Protein AF-A0A9D5C364-F1 (afdb_monomer_lite)

Sequence (205 aa):
MITGSGRWIPPSLPTARSPDVEKESATTYAAGRSRRVDMERTLTDPQRDEFEDMLRALTLERSLIKEAMGFALDNADAAGEVVDVLTESLTLKETPIPTKVARLMLVSDILHNSSAPVKNASAYRTKFEATIPDIMESFNDLYRSITGRITAEALKERVLKVLQVWADWFLFSDAYVSGLRATFLRSGNSGVIPFHSICGDATGN

Foldseek 3Di:
DDDDPPDDDDDDDDDDDDDDDDDDPPPPVPPPPPPPVVVQDADDPVLLVVLLVLLVPFFLDPVSLVVSLVSCLVRLSNLQNSLVSLLVSLLDLPDDLRSNLRSLVSLLSLLVCLPPPGPNSVVSLVNCLVRLLSSLLSLLVVLVPDPDPVSSVVSLVSVVVSLVVCVVVPSDDPVSSVVSNCSNPPDPDPPPDPPVVVPPDDDDD

Structure (mmCIF, N/CA/C/O backbone):
data_AF-A0A9D5C364-F1
#
_entry.id   AF-A0A9D5C364-F1
#
loop_
_atom_site.group_PDB
_atom_site.id
_atom_site.type_symbol
_atom_site.label_atom_id
_atom_site.label_alt_id
_atom_site.label_comp_id
_atom_site.label_asym_id
_atom_site.label_entity_id
_atom_site.label_seq_id
_atom_site.pdbx_PDB_ins_code
_atom_site.Cartn_x
_atom_site.Cartn_y
_atom_site.Cartn_z
_atom_site.occupancy
_atom_site.B_iso_or_equiv
_atom_site.auth_seq_id
_atom_site.auth_comp_id
_atom_site.auth_asym_id
_atom_site.auth_atom_id
_atom_site.pdbx_PDB_model_num
ATOM 1 N N . MET A 1 1 ? 53.681 -14.698 10.909 1.00 38.75 1 MET A N 1
ATOM 2 C CA . MET A 1 1 ? 53.519 -13.349 10.325 1.00 38.75 1 MET A CA 1
ATOM 3 C C . MET A 1 1 ? 53.148 -13.529 8.867 1.00 38.75 1 MET A C 1
ATOM 5 O O . MET A 1 1 ? 53.941 -14.112 8.143 1.00 38.75 1 MET A O 1
ATOM 9 N N . ILE A 1 2 ? 51.946 -13.128 8.456 1.00 43.59 2 ILE A N 1
ATOM 10 C CA . ILE A 1 2 ? 51.517 -13.179 7.052 1.00 43.59 2 ILE A CA 1
ATOM 11 C C . ILE A 1 2 ? 51.331 -11.728 6.618 1.00 43.59 2 ILE A C 1
ATOM 13 O O . ILE A 1 2 ? 50.380 -11.069 7.027 1.00 43.59 2 ILE A O 1
ATOM 17 N N . THR A 1 3 ? 52.290 -11.209 5.859 1.00 47.59 3 THR A N 1
ATOM 18 C CA . THR A 1 3 ? 52.229 -9.891 5.223 1.00 47.59 3 THR A CA 1
ATOM 19 C C . THR A 1 3 ? 52.003 -10.102 3.735 1.00 47.59 3 THR A C 1
ATOM 21 O O . THR A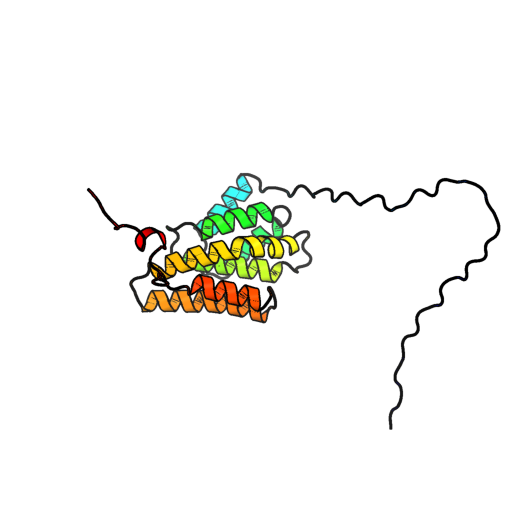 1 3 ? 52.832 -10.716 3.070 1.00 47.59 3 THR A O 1
ATOM 24 N N . GLY A 1 4 ? 50.892 -9.595 3.212 1.00 47.50 4 GLY A N 1
ATOM 25 C CA . GLY A 1 4 ? 50.580 -9.687 1.789 1.00 47.50 4 GLY A CA 1
ATOM 26 C C . GLY A 1 4 ? 49.332 -8.891 1.444 1.00 47.50 4 GLY A C 1
ATOM 27 O O . GLY A 1 4 ? 48.330 -9.456 1.025 1.00 47.50 4 GLY A O 1
ATOM 28 N N . SER A 1 5 ? 49.362 -7.578 1.671 1.00 55.28 5 SER A N 1
ATOM 29 C CA . SER A 1 5 ? 48.335 -6.669 1.168 1.00 55.28 5 SER A CA 1
ATOM 30 C C . SER A 1 5 ? 48.512 -6.499 -0.343 1.00 55.28 5 SER A C 1
ATOM 32 O O . SER A 1 5 ? 49.387 -5.771 -0.808 1.00 55.28 5 SER A O 1
ATOM 34 N N . GLY A 1 6 ? 47.676 -7.187 -1.121 1.00 59.22 6 GLY A N 1
ATOM 35 C CA . GLY A 1 6 ? 47.555 -6.972 -2.561 1.00 59.22 6 GLY A CA 1
ATOM 36 C C . GLY A 1 6 ? 46.968 -5.591 -2.837 1.00 59.22 6 GLY A C 1
ATOM 37 O O . GLY A 1 6 ? 45.752 -5.418 -2.846 1.00 59.22 6 GLY A O 1
ATOM 38 N N . ARG A 1 7 ? 47.828 -4.586 -3.025 1.00 66.25 7 ARG A N 1
ATOM 39 C CA . ARG A 1 7 ? 47.410 -3.266 -3.505 1.00 66.25 7 ARG A CA 1
ATOM 40 C C . ARG A 1 7 ? 47.093 -3.368 -4.993 1.00 66.25 7 ARG A C 1
ATOM 42 O O . ARG A 1 7 ? 47.957 -3.720 -5.789 1.00 66.25 7 ARG A O 1
ATOM 49 N N . TRP A 1 8 ? 45.856 -3.049 -5.350 1.00 69.12 8 TRP A N 1
ATOM 50 C CA . TRP A 1 8 ? 45.447 -2.885 -6.739 1.00 69.12 8 TRP A CA 1
ATOM 51 C C . TRP A 1 8 ? 46.138 -1.660 -7.357 1.00 69.12 8 TRP A C 1
ATOM 53 O O . TRP A 1 8 ? 46.256 -0.623 -6.699 1.00 69.12 8 TRP A O 1
ATOM 63 N N . ILE A 1 9 ? 46.594 -1.784 -8.607 1.00 72.25 9 ILE A N 1
ATOM 64 C CA . ILE A 1 9 ? 47.281 -0.722 -9.352 1.00 72.25 9 ILE A CA 1
ATOM 65 C C . ILE A 1 9 ? 46.508 -0.473 -10.656 1.00 72.25 9 ILE A C 1
ATOM 67 O O . ILE A 1 9 ? 46.350 -1.412 -11.440 1.00 72.25 9 ILE A O 1
ATOM 71 N N . PRO A 1 10 ? 46.029 0.757 -10.911 1.00 58.31 10 PRO A N 1
ATOM 72 C CA . PRO A 1 10 ? 45.369 1.088 -12.167 1.00 58.31 10 PRO A CA 1
ATOM 73 C C . PRO A 1 10 ? 46.362 1.103 -13.344 1.00 58.31 10 PRO A C 1
ATOM 75 O O . PRO A 1 10 ? 47.518 1.496 -13.167 1.00 58.31 10 PRO A O 1
ATOM 78 N N . PRO A 1 11 ? 45.924 0.723 -14.558 1.00 67.81 11 PRO A N 1
ATOM 79 C CA . PRO A 1 11 ? 46.752 0.797 -15.758 1.00 67.81 11 PRO A CA 1
ATOM 80 C C . PRO A 1 11 ? 47.059 2.254 -16.140 1.00 67.81 11 PRO A C 1
ATOM 82 O O . PRO A 1 11 ? 46.233 3.149 -15.954 1.00 67.81 11 PRO A O 1
ATOM 85 N N . SER A 1 12 ? 48.253 2.499 -16.684 1.00 63.19 12 SER A N 1
ATOM 86 C CA . SER A 1 12 ? 48.702 3.842 -17.066 1.00 63.19 12 SER A CA 1
ATOM 87 C C . SER A 1 12 ? 47.949 4.380 -18.282 1.00 63.19 12 SER A C 1
ATOM 89 O O . SER A 1 12 ? 47.818 3.695 -19.298 1.00 63.19 12 SER A O 1
ATOM 91 N N . LEU A 1 13 ? 47.499 5.632 -18.181 1.00 59.03 13 LEU A N 1
ATOM 92 C CA . LEU A 1 13 ? 46.855 6.354 -19.276 1.00 59.03 13 LEU A CA 1
ATOM 93 C C . LEU A 1 13 ? 47.871 6.685 -20.389 1.00 59.03 13 LEU A C 1
ATOM 95 O O . LEU A 1 13 ? 49.029 6.978 -20.077 1.00 59.03 13 LEU A O 1
ATOM 99 N N . PRO A 1 14 ? 47.461 6.679 -21.673 1.00 58.69 14 PRO A N 1
ATOM 100 C CA . PRO A 1 14 ? 48.342 7.027 -22.783 1.00 58.69 14 PRO A CA 1
ATOM 101 C C . PRO A 1 14 ? 48.835 8.476 -22.691 1.00 58.69 14 PRO A C 1
ATOM 103 O O . PRO A 1 14 ? 48.048 9.409 -22.527 1.00 58.69 14 PRO A O 1
ATOM 106 N N . THR A 1 15 ? 50.144 8.668 -22.835 1.00 48.53 15 THR A N 1
ATOM 107 C CA . THR A 1 15 ? 50.794 9.981 -22.831 1.00 48.53 15 THR A CA 1
ATOM 108 C C . THR A 1 15 ? 50.498 10.721 -24.137 1.00 48.53 15 THR A C 1
ATOM 110 O O . THR A 1 15 ? 50.877 10.261 -25.214 1.00 48.53 15 THR A O 1
ATOM 113 N N . ALA A 1 16 ? 49.838 11.877 -24.047 1.00 46.53 16 ALA A N 1
ATOM 114 C CA . ALA A 1 16 ? 49.594 12.754 -25.185 1.00 46.53 16 ALA A CA 1
ATOM 115 C C . ALA A 1 16 ? 50.924 13.234 -25.799 1.00 46.53 16 ALA A C 1
ATOM 117 O O . ALA A 1 16 ? 51.748 13.846 -25.120 1.00 46.53 16 ALA A O 1
ATOM 118 N N . ARG A 1 17 ? 51.121 12.975 -27.095 1.00 39.66 17 ARG A N 1
ATOM 119 C CA . ARG A 1 17 ? 52.073 13.704 -27.941 1.00 39.66 17 ARG A CA 1
ATOM 120 C C . ARG A 1 17 ? 51.261 14.522 -28.942 1.00 39.66 17 ARG A C 1
ATOM 122 O O . ARG A 1 17 ? 50.578 13.934 -29.773 1.00 39.66 17 ARG A O 1
ATOM 129 N N . SER A 1 18 ? 51.343 15.846 -28.858 1.00 42.47 18 SER A N 1
ATOM 130 C CA . SER A 1 18 ? 50.931 16.744 -29.948 1.00 42.47 18 SER A CA 1
ATOM 131 C C . SER A 1 18 ? 52.041 16.806 -31.003 1.00 42.47 18 SER A C 1
ATOM 133 O O . SER A 1 18 ? 53.219 16.702 -30.641 1.00 42.47 18 SER A O 1
ATOM 135 N N . PRO A 1 19 ? 51.686 16.955 -32.291 1.00 41.62 19 PRO A N 1
ATOM 136 C CA . PRO A 1 19 ? 51.831 18.283 -32.896 1.00 41.62 19 PRO A CA 1
ATOM 137 C C . PRO A 1 19 ? 50.694 18.708 -33.859 1.00 41.62 19 PRO A C 1
ATOM 139 O O . PRO A 1 19 ? 50.055 17.885 -34.502 1.00 41.62 19 PRO A O 1
ATOM 142 N N . ASP A 1 20 ? 50.488 20.029 -33.872 1.00 36.53 20 ASP A N 1
ATOM 143 C CA . ASP A 1 20 ? 49.878 20.986 -34.817 1.00 36.53 20 ASP A CA 1
ATOM 144 C C . ASP A 1 20 ? 48.721 20.639 -35.789 1.00 36.53 20 ASP A C 1
ATOM 146 O O . ASP A 1 20 ? 48.877 19.963 -36.797 1.00 36.53 20 ASP A O 1
ATOM 150 N N . VAL A 1 21 ? 47.584 21.290 -35.484 1.00 46.72 21 VAL A N 1
ATOM 151 C CA . VAL A 1 21 ? 46.595 21.991 -36.336 1.00 46.72 21 VAL A CA 1
ATOM 152 C C . VAL A 1 21 ? 46.234 21.390 -37.701 1.00 46.72 21 VAL A C 1
ATOM 154 O O . VAL A 1 21 ? 46.866 21.697 -38.702 1.00 46.72 21 VAL A O 1
ATOM 157 N N . GLU A 1 22 ? 45.051 20.768 -37.768 1.00 34.56 22 GLU A N 1
ATOM 158 C CA . GLU A 1 22 ? 44.072 21.052 -38.824 1.00 34.56 22 GLU A CA 1
ATOM 159 C C . GLU A 1 22 ? 42.638 20.779 -38.340 1.00 34.56 22 GLU A C 1
ATOM 161 O O . GLU A 1 22 ? 42.365 19.971 -37.455 1.00 34.56 22 GLU A O 1
ATOM 166 N N . LYS A 1 23 ? 41.730 21.601 -38.852 1.00 49.44 23 LYS A N 1
ATOM 167 C CA . LYS A 1 23 ? 40.386 21.883 -38.358 1.00 49.44 23 LYS A CA 1
ATOM 168 C C . LYS A 1 23 ? 39.400 20.826 -38.855 1.00 49.44 23 LYS A C 1
ATOM 170 O O . LYS A 1 23 ? 38.886 20.961 -39.957 1.00 49.44 23 LYS A O 1
ATOM 175 N N . GLU A 1 24 ? 39.050 19.859 -38.015 1.00 35.06 24 GLU A N 1
ATOM 176 C CA . GLU A 1 24 ? 37.831 19.066 -38.190 1.00 35.06 24 GLU A CA 1
ATOM 177 C C . GLU A 1 24 ? 36.995 19.093 -36.915 1.00 35.06 24 GLU A C 1
ATOM 179 O O . GLU A 1 24 ? 37.458 18.809 -35.810 1.00 35.06 24 GLU A O 1
ATOM 184 N N . SER A 1 25 ? 35.748 19.517 -37.095 1.00 43.75 25 SER A N 1
ATOM 185 C CA . SER A 1 25 ? 34.699 19.620 -36.094 1.00 43.75 25 SER A CA 1
ATOM 186 C C . SER A 1 25 ? 34.487 18.282 -35.388 1.00 43.75 25 SER A C 1
ATOM 188 O O . SER A 1 25 ? 33.653 17.475 -35.799 1.00 43.75 25 SER A O 1
ATOM 190 N N . ALA A 1 26 ? 35.223 18.060 -34.300 1.00 37.69 26 ALA A N 1
ATOM 191 C CA . ALA A 1 26 ? 34.942 16.999 -33.353 1.00 37.69 26 ALA A CA 1
ATOM 192 C C . ALA A 1 26 ? 33.543 17.250 -32.790 1.00 37.69 26 ALA A C 1
ATOM 194 O O . ALA A 1 26 ? 33.306 18.161 -31.996 1.00 37.69 26 ALA A O 1
ATOM 195 N N . THR A 1 27 ? 32.588 16.468 -33.278 1.00 39.03 27 THR A N 1
ATOM 196 C CA . THR A 1 27 ? 31.223 16.441 -32.785 1.00 39.03 27 THR A CA 1
ATOM 197 C C . THR A 1 27 ? 31.303 15.984 -31.337 1.00 39.03 27 THR A C 1
ATOM 199 O O . THR A 1 27 ? 31.529 14.813 -31.042 1.00 39.03 27 THR A O 1
ATOM 202 N N . THR A 1 28 ? 31.185 16.941 -30.422 1.00 41.97 28 THR A N 1
ATOM 203 C CA . THR A 1 28 ? 31.020 16.712 -28.994 1.00 41.97 28 THR A CA 1
ATOM 204 C C . THR A 1 28 ? 29.913 15.676 -28.793 1.00 41.97 28 THR A C 1
ATOM 206 O O . THR A 1 28 ? 28.734 15.982 -28.943 1.00 41.97 28 THR A O 1
ATOM 209 N N . TYR A 1 29 ? 30.266 14.449 -28.413 1.00 48.91 29 TYR A N 1
ATOM 210 C CA . TYR A 1 29 ? 29.316 13.390 -28.040 1.00 48.91 29 TYR A CA 1
ATOM 211 C C . TYR A 1 29 ? 28.666 13.631 -26.664 1.00 48.91 29 TYR A C 1
ATOM 213 O O . TYR A 1 29 ? 28.108 12.721 -26.060 1.00 48.91 29 TYR A O 1
ATOM 221 N N . ALA A 1 30 ? 28.622 14.887 -26.208 1.00 45.38 30 ALA A N 1
ATOM 222 C CA . ALA A 1 30 ? 27.605 15.360 -25.274 1.00 45.38 30 ALA A CA 1
ATOM 223 C C . ALA A 1 30 ? 26.290 15.655 -26.020 1.00 45.38 30 ALA A C 1
ATOM 225 O O . ALA A 1 30 ? 25.608 16.643 -25.747 1.00 45.38 30 ALA A O 1
ATOM 226 N N . ALA A 1 31 ? 25.910 14.787 -26.964 1.00 44.59 31 ALA A N 1
ATOM 227 C CA . ALA A 1 31 ? 24.518 14.674 -27.341 1.00 44.59 31 ALA A CA 1
ATOM 228 C C . ALA A 1 31 ? 23.835 14.079 -26.116 1.00 44.59 31 ALA A C 1
ATOM 230 O O . ALA A 1 31 ? 23.901 12.872 -25.873 1.00 44.59 31 ALA A O 1
ATOM 231 N N . GLY A 1 32 ? 23.270 14.970 -25.297 1.00 44.88 32 GLY A N 1
ATOM 232 C CA . GLY A 1 32 ? 22.371 14.611 -24.225 1.00 44.88 32 GLY A CA 1
ATOM 233 C C . GLY A 1 32 ? 21.492 13.494 -24.745 1.00 44.88 32 GLY A C 1
ATOM 234 O O . GLY A 1 32 ? 20.759 13.670 -25.722 1.00 44.88 32 GLY A O 1
ATOM 235 N N . ARG A 1 33 ? 21.625 12.320 -24.121 1.00 42.16 33 ARG A N 1
ATOM 236 C CA . ARG A 1 33 ? 20.605 11.294 -24.195 1.00 42.16 33 ARG A CA 1
ATOM 237 C C . ARG A 1 33 ? 19.385 12.021 -23.670 1.00 42.16 33 ARG A C 1
ATOM 239 O O . ARG A 1 33 ? 19.214 12.128 -22.458 1.00 42.16 33 ARG A O 1
ATOM 246 N N . SER A 1 34 ? 18.605 12.615 -24.578 1.00 46.03 34 SER A N 1
ATOM 247 C CA . SER A 1 34 ? 17.217 12.925 -24.319 1.00 46.03 34 SER A CA 1
ATOM 248 C C . SER A 1 34 ? 16.749 11.655 -23.654 1.00 46.03 34 SER A C 1
ATOM 250 O O . SER A 1 34 ? 16.764 10.591 -24.284 1.00 46.03 34 SER A O 1
ATOM 252 N N . ARG A 1 35 ? 16.468 11.734 -22.348 1.00 48.44 35 ARG A N 1
ATOM 253 C CA . ARG A 1 35 ? 15.522 10.815 -21.758 1.00 48.44 35 ARG A CA 1
ATOM 254 C C . ARG A 1 35 ? 14.338 10.996 -22.687 1.00 48.44 35 ARG A C 1
ATOM 256 O O . ARG A 1 35 ? 13.612 11.976 -22.575 1.00 48.44 35 ARG A O 1
ATOM 263 N N . ARG A 1 36 ? 14.212 10.104 -23.676 1.00 47.03 36 ARG A N 1
ATOM 264 C CA . ARG A 1 36 ? 12.902 9.638 -24.067 1.00 47.03 36 ARG A CA 1
ATOM 265 C C . ARG A 1 36 ? 12.325 9.319 -22.708 1.00 47.03 36 ARG A C 1
ATOM 267 O O . ARG A 1 36 ? 12.849 8.453 -22.010 1.00 47.03 36 ARG A O 1
ATOM 274 N N . VAL A 1 37 ? 11.471 10.216 -22.233 1.00 53.25 37 VAL A N 1
ATOM 275 C CA . VAL A 1 37 ? 10.550 9.888 -21.169 1.00 53.25 37 VAL A CA 1
ATOM 276 C C . VAL A 1 37 ? 9.893 8.667 -21.778 1.00 53.25 37 VAL A C 1
ATOM 278 O O . VAL A 1 37 ? 9.188 8.816 -22.775 1.00 53.25 37 VAL A O 1
ATOM 281 N N . ASP A 1 38 ? 10.363 7.477 -21.389 1.00 56.28 38 ASP A N 1
ATOM 282 C CA . ASP A 1 38 ? 9.757 6.229 -21.818 1.00 56.28 38 ASP A CA 1
ATOM 283 C C . ASP A 1 38 ? 8.319 6.432 -21.389 1.00 56.28 38 ASP A C 1
ATOM 285 O O . ASP A 1 38 ? 8.041 6.556 -20.195 1.00 56.28 38 ASP A O 1
ATOM 289 N N . MET A 1 39 ? 7.471 6.711 -22.378 1.00 63.09 39 MET A N 1
ATOM 290 C CA . MET A 1 39 ? 6.083 7.033 -22.145 1.00 63.09 39 MET A CA 1
ATOM 291 C C . MET A 1 39 ? 5.539 5.740 -21.581 1.00 63.09 39 MET A C 1
ATOM 293 O O . MET A 1 39 ? 5.488 4.728 -22.283 1.00 63.09 39 MET A O 1
ATOM 297 N N . GLU A 1 40 ? 5.348 5.744 -20.270 1.00 73.88 40 GLU A N 1
ATOM 298 C CA . GLU A 1 40 ? 5.001 4.546 -19.546 1.00 73.88 40 GLU A CA 1
ATOM 299 C C . GLU A 1 40 ? 3.699 4.014 -20.121 1.00 73.88 40 GLU A C 1
ATOM 301 O O . GLU A 1 40 ? 2.792 4.785 -20.453 1.00 73.88 40 GLU A O 1
ATOM 306 N N . ARG A 1 41 ? 3.647 2.699 -20.320 1.00 91.31 41 ARG A N 1
ATOM 307 C CA . ARG A 1 41 ? 2.440 2.068 -20.821 1.00 91.31 41 ARG A CA 1
ATOM 308 C C . ARG A 1 41 ? 1.343 2.244 -19.763 1.00 91.31 41 ARG A C 1
ATOM 310 O O . ARG A 1 41 ? 1.614 2.300 -18.571 1.00 91.31 41 ARG A O 1
ATOM 317 N N . THR A 1 42 ? 0.100 2.288 -20.210 1.00 95.19 42 THR A N 1
ATOM 318 C CA . THR A 1 42 ? -1.080 2.132 -19.358 1.00 95.19 42 THR A CA 1
ATOM 319 C C . THR A 1 42 ? -1.617 0.703 -19.489 1.00 95.19 42 THR A C 1
ATOM 321 O O . THR A 1 42 ? -1.455 0.049 -20.529 1.00 95.19 42 THR A O 1
ATOM 324 N N . LEU A 1 43 ? -2.237 0.186 -18.434 1.00 96.75 43 LEU A N 1
ATOM 325 C CA . LEU A 1 43 ? -3.087 -0.992 -18.513 1.00 96.75 43 LEU A CA 1
ATOM 326 C C . LEU A 1 43 ? -4.146 -0.774 -19.602 1.00 96.75 43 LEU A C 1
ATOM 328 O O . LEU A 1 43 ? -4.575 0.341 -19.899 1.00 96.75 43 LEU A O 1
ATOM 332 N N . THR A 1 44 ? -4.541 -1.863 -20.247 1.00 97.50 44 THR A N 1
ATOM 333 C CA . THR A 1 44 ? -5.743 -1.849 -21.091 1.00 97.50 44 THR A CA 1
ATOM 334 C C . THR A 1 44 ? -6.985 -1.925 -20.207 1.00 97.50 44 THR A C 1
ATOM 336 O O . THR A 1 44 ? -6.898 -2.475 -19.110 1.00 97.50 44 THR A O 1
ATOM 339 N N . ASP A 1 45 ? -8.140 -1.456 -20.686 1.00 97.81 45 ASP A N 1
ATOM 340 C CA . ASP A 1 45 ? -9.391 -1.503 -19.908 1.00 97.81 45 ASP A CA 1
ATOM 341 C C . ASP A 1 45 ? -9.675 -2.899 -19.307 1.00 97.81 45 ASP A C 1
ATOM 343 O O . ASP A 1 45 ? -9.903 -2.974 -18.103 1.00 97.81 45 ASP A O 1
ATOM 347 N N . PRO A 1 46 ? -9.532 -4.026 -20.046 1.00 98.25 46 PRO A N 1
ATOM 348 C CA . PRO A 1 46 ? -9.747 -5.354 -19.465 1.00 98.25 46 PRO A CA 1
ATOM 349 C C . PRO A 1 46 ? -8.747 -5.716 -18.362 1.00 98.25 46 PRO A C 1
ATOM 351 O O . PRO A 1 46 ? -9.116 -6.375 -17.399 1.00 98.25 46 PRO A O 1
ATOM 354 N N . GLN A 1 47 ? -7.484 -5.293 -18.490 1.00 98.38 47 GLN A N 1
ATOM 355 C CA . GLN A 1 47 ? -6.462 -5.528 -17.463 1.00 98.38 47 GLN A CA 1
ATOM 356 C C . GLN A 1 47 ? -6.736 -4.690 -16.214 1.00 98.38 47 GLN A C 1
ATOM 358 O O . GLN A 1 47 ? -6.526 -5.151 -15.095 1.00 98.38 47 GLN A O 1
ATOM 363 N N . ARG A 1 48 ? -7.199 -3.450 -16.401 1.00 98.50 48 ARG A N 1
ATOM 364 C CA . ARG A 1 48 ? -7.598 -2.570 -15.307 1.00 98.50 48 ARG A CA 1
ATOM 365 C C . ARG A 1 48 ? -8.793 -3.161 -14.557 1.00 98.50 48 ARG A C 1
ATOM 367 O O . ARG A 1 48 ? -8.730 -3.265 -13.335 1.00 98.50 48 ARG A O 1
ATOM 374 N N . ASP A 1 49 ? -9.820 -3.604 -15.279 1.00 98.56 49 ASP A N 1
ATOM 375 C CA . ASP A 1 49 ? -11.003 -4.260 -14.708 1.00 98.56 49 ASP A CA 1
ATOM 376 C C . ASP A 1 49 ? -10.624 -5.542 -13.949 1.00 98.56 49 ASP A C 1
ATOM 378 O O . ASP A 1 49 ? -11.025 -5.724 -12.799 1.00 98.56 49 ASP A O 1
ATOM 382 N N . GLU A 1 50 ? -9.781 -6.389 -14.551 1.00 98.69 50 GLU A N 1
ATOM 383 C CA . GLU A 1 50 ? -9.260 -7.607 -13.925 1.00 98.69 50 GLU A CA 1
ATOM 384 C C . GLU A 1 50 ? -8.528 -7.291 -12.613 1.00 98.69 50 GLU A C 1
ATOM 386 O O . GLU A 1 50 ? -8.796 -7.912 -11.582 1.00 98.69 50 GLU A O 1
ATOM 391 N N . PHE A 1 51 ? -7.639 -6.294 -12.619 1.00 98.75 51 PHE A N 1
ATOM 392 C CA . PHE A 1 51 ? -6.897 -5.914 -11.423 1.00 98.75 51 PHE A CA 1
ATOM 393 C C . PHE A 1 51 ? -7.819 -5.369 -10.333 1.00 98.75 51 PHE A C 1
ATOM 395 O O . PHE A 1 51 ? -7.698 -5.755 -9.170 1.00 98.75 51 PHE A O 1
ATOM 402 N N . GLU A 1 52 ? -8.777 -4.511 -10.683 1.00 98.62 52 GLU A N 1
ATOM 403 C CA . GLU A 1 52 ? -9.758 -4.015 -9.721 1.00 98.62 52 GLU A CA 1
ATOM 404 C C . GLU A 1 52 ? -10.591 -5.148 -9.104 1.00 98.62 52 GLU A C 1
ATOM 406 O O . GLU A 1 52 ? -10.837 -5.133 -7.894 1.00 98.62 52 GLU A O 1
ATOM 411 N N . ASP A 1 53 ? -10.982 -6.152 -9.889 1.00 98.69 53 ASP A N 1
ATOM 412 C CA . ASP A 1 53 ? -11.709 -7.323 -9.397 1.00 98.69 53 ASP A CA 1
ATOM 413 C C . ASP A 1 53 ? -10.854 -8.181 -8.458 1.00 98.69 53 ASP A C 1
ATOM 415 O O . ASP A 1 53 ? -11.322 -8.546 -7.371 1.00 98.69 53 ASP A O 1
ATOM 419 N N . MET A 1 54 ? -9.575 -8.405 -8.789 1.00 98.75 54 MET A N 1
ATOM 420 C CA . MET A 1 54 ? -8.621 -9.030 -7.864 1.00 98.75 54 MET A CA 1
ATOM 421 C C . MET A 1 54 ? -8.540 -8.246 -6.545 1.00 98.75 54 MET A C 1
ATOM 423 O O . MET A 1 54 ? -8.611 -8.833 -5.463 1.00 98.75 54 MET A O 1
ATOM 427 N N . LEU A 1 55 ? -8.451 -6.911 -6.602 1.00 98.62 55 LEU A N 1
ATOM 428 C CA . LEU A 1 55 ? -8.373 -6.053 -5.415 1.00 98.62 55 LEU A CA 1
ATOM 429 C C . LEU A 1 55 ? -9.666 -6.038 -4.594 1.00 98.62 55 LEU A C 1
ATOM 431 O O . LEU A 1 55 ? -9.599 -5.867 -3.370 1.00 98.62 55 LEU A O 1
ATOM 435 N N . ARG A 1 56 ? -10.841 -6.174 -5.221 1.00 97.9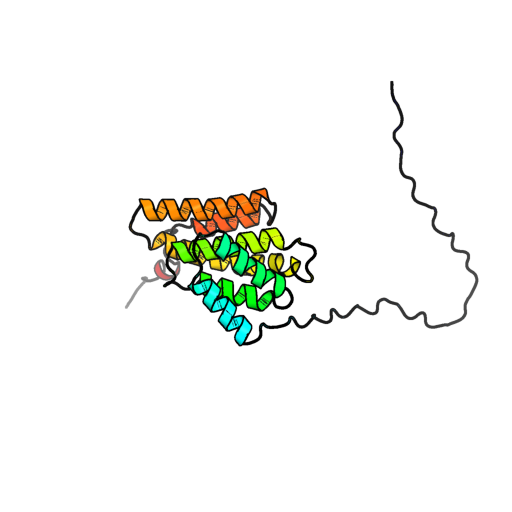4 56 ARG A N 1
ATOM 436 C CA . ARG A 1 56 ? -12.143 -6.310 -4.540 1.00 97.94 56 ARG A CA 1
ATOM 437 C C . ARG A 1 56 ? -12.255 -7.652 -3.817 1.00 97.94 56 ARG A C 1
ATOM 439 O O . ARG A 1 56 ? -12.753 -7.680 -2.693 1.00 97.94 56 ARG A O 1
ATOM 446 N N . ALA A 1 57 ? -11.760 -8.729 -4.426 1.00 97.88 57 ALA A N 1
ATOM 447 C CA . ALA A 1 57 ? -11.784 -10.081 -3.866 1.00 97.88 57 ALA A CA 1
ATOM 448 C C . ALA A 1 57 ? -10.644 -10.370 -2.867 1.00 97.88 57 ALA A C 1
ATOM 450 O O . ALA A 1 57 ? -10.670 -11.394 -2.183 1.00 97.88 57 ALA A O 1
ATOM 451 N N . LEU A 1 58 ? -9.645 -9.485 -2.771 1.00 98.31 58 LEU A N 1
ATOM 452 C CA . LEU A 1 58 ? -8.419 -9.735 -2.020 1.00 98.31 58 LEU A CA 1
ATOM 453 C C . LEU A 1 58 ? -8.674 -9.976 -0.522 1.00 98.31 58 LEU A C 1
ATOM 455 O O . LEU A 1 58 ? -9.268 -9.153 0.185 1.00 98.31 58 LEU A O 1
ATOM 459 N N . THR A 1 59 ? -8.141 -11.090 -0.021 1.00 97.88 59 THR A N 1
ATOM 460 C CA . THR A 1 59 ? -8.135 -11.445 1.403 1.00 97.88 59 THR A CA 1
ATOM 461 C C . THR A 1 59 ? -6.700 -11.621 1.909 1.00 97.88 59 THR A C 1
ATOM 463 O O . THR A 1 59 ? -5.736 -11.468 1.165 1.00 97.88 59 THR A O 1
ATOM 466 N N . LEU A 1 60 ? -6.538 -11.963 3.190 1.00 96.94 60 LEU A N 1
ATOM 467 C CA . LEU A 1 60 ? -5.229 -12.281 3.776 1.00 96.94 60 LEU A CA 1
ATOM 468 C C . LEU A 1 60 ? -4.673 -13.648 3.322 1.00 96.94 60 LEU A C 1
ATOM 470 O O . LEU A 1 60 ? -3.647 -14.094 3.839 1.00 96.94 60 LEU A O 1
ATOM 474 N N . GLU A 1 61 ? -5.351 -14.339 2.402 1.00 98.06 61 GLU A N 1
ATOM 475 C CA . GLU A 1 61 ? -4.875 -15.592 1.833 1.00 98.06 61 GLU A CA 1
ATOM 476 C C . GLU A 1 61 ? -3.645 -15.362 0.946 1.00 98.06 61 GLU A C 1
ATOM 478 O O . GLU A 1 61 ? -3.640 -14.549 0.021 1.00 98.06 61 GLU A O 1
ATOM 483 N N . ARG A 1 62 ? -2.579 -16.121 1.217 1.00 97.75 62 ARG A N 1
ATOM 484 C CA . ARG A 1 62 ? -1.296 -15.973 0.520 1.00 97.75 62 ARG A CA 1
ATOM 485 C C . ARG A 1 62 ? -1.388 -16.263 -0.981 1.00 97.75 62 ARG A C 1
ATOM 487 O O . ARG A 1 62 ? -0.615 -15.695 -1.743 1.00 97.75 62 ARG A O 1
ATOM 494 N N . SER A 1 63 ? -2.281 -17.161 -1.395 1.00 98.38 63 SER A N 1
ATOM 495 C CA . SER A 1 63 ? -2.515 -17.501 -2.805 1.00 98.38 63 SER A CA 1
ATOM 496 C C . SER A 1 63 ? -3.002 -16.280 -3.592 1.00 98.38 63 SER A C 1
ATOM 498 O O . SER A 1 63 ? -2.380 -15.936 -4.590 1.00 98.38 63 SER A O 1
ATOM 500 N N . LEU A 1 64 ? -4.016 -15.576 -3.080 1.00 98.44 64 LEU A N 1
ATOM 501 C CA . LEU A 1 64 ? -4.603 -14.392 -3.711 1.00 98.44 64 LEU A CA 1
ATOM 502 C C . LEU A 1 64 ? -3.623 -13.217 -3.753 1.00 98.44 64 LEU A C 1
ATOM 504 O O . LEU A 1 64 ? -3.495 -12.550 -4.775 1.00 98.44 64 LEU A O 1
ATOM 508 N N . ILE A 1 65 ? -2.878 -12.984 -2.665 1.00 98.62 65 ILE A N 1
ATOM 509 C CA . ILE A 1 65 ? -1.834 -11.945 -2.644 1.00 98.62 65 ILE A CA 1
ATOM 510 C C . ILE A 1 65 ? -0.750 -12.259 -3.680 1.00 98.62 65 ILE A C 1
ATOM 512 O O . ILE A 1 65 ? -0.333 -11.374 -4.424 1.00 98.62 65 ILE A O 1
ATOM 516 N N . LYS A 1 66 ? -0.320 -13.524 -3.763 1.00 98.44 66 LYS A N 1
ATOM 517 C CA . LYS A 1 66 ? 0.669 -13.963 -4.752 1.00 98.44 66 LYS A CA 1
ATOM 518 C C . LYS A 1 66 ? 0.153 -13.786 -6.181 1.00 98.44 66 LYS A C 1
ATOM 520 O O . LYS A 1 66 ? 0.924 -13.375 -7.038 1.00 98.44 66 LYS A O 1
ATOM 525 N N . GLU A 1 67 ? -1.106 -14.113 -6.443 1.00 98.69 67 GLU A N 1
ATOM 526 C CA . GLU A 1 67 ? -1.727 -13.954 -7.760 1.00 98.69 67 GLU A CA 1
ATOM 527 C C . GLU A 1 67 ? -1.761 -12.481 -8.184 1.00 98.69 67 GLU A C 1
ATOM 529 O O . GLU A 1 67 ? -1.218 -12.139 -9.233 1.00 98.69 67 GLU A O 1
ATOM 534 N N . ALA A 1 68 ? -2.257 -11.592 -7.319 1.00 98.81 68 ALA A N 1
ATOM 535 C CA . ALA A 1 68 ? -2.289 -10.155 -7.590 1.00 98.81 68 ALA A CA 1
ATOM 536 C C . ALA A 1 68 ? -0.882 -9.536 -7.721 1.00 98.81 68 ALA A C 1
ATOM 538 O O . ALA A 1 68 ? -0.660 -8.642 -8.538 1.00 98.81 68 ALA A O 1
ATOM 539 N N . MET A 1 69 ? 0.101 -10.020 -6.951 1.00 98.62 69 MET A N 1
ATOM 540 C CA . MET A 1 69 ? 1.504 -9.621 -7.112 1.00 98.62 69 MET A CA 1
ATOM 541 C C . MET A 1 69 ? 2.065 -10.110 -8.456 1.00 98.62 69 MET A C 1
ATOM 543 O O . MET A 1 69 ? 2.808 -9.377 -9.104 1.00 98.62 69 MET A O 1
ATOM 547 N N . GLY A 1 70 ? 1.699 -11.321 -8.888 1.00 98.31 70 GLY A N 1
ATOM 548 C CA . GLY A 1 70 ? 2.050 -11.858 -10.203 1.00 98.31 70 GLY A CA 1
ATOM 549 C C . GLY A 1 70 ? 1.535 -10.962 -11.324 1.00 98.31 70 GLY A C 1
ATOM 550 O O . GLY A 1 70 ? 2.333 -10.512 -12.141 1.00 98.31 70 GLY A O 1
ATOM 551 N N . PHE A 1 71 ? 0.250 -10.594 -11.272 1.00 98.69 71 PHE A N 1
ATOM 552 C CA . PHE A 1 71 ? -0.350 -9.639 -12.205 1.00 98.69 71 PHE A CA 1
ATOM 553 C C . PHE A 1 71 ? 0.438 -8.323 -12.272 1.00 98.69 71 PHE A C 1
ATOM 555 O O . PHE A 1 71 ? 0.729 -7.830 -13.362 1.00 98.69 71 PHE A O 1
ATOM 562 N N . ALA A 1 72 ? 0.813 -7.756 -11.119 1.00 98.50 72 ALA A N 1
ATOM 563 C CA . ALA A 1 72 ? 1.590 -6.521 -11.084 1.00 98.50 72 ALA A CA 1
ATOM 564 C C . ALA A 1 72 ? 2.951 -6.697 -11.781 1.00 98.50 72 ALA A C 1
ATOM 566 O O . ALA A 1 72 ? 3.304 -5.912 -12.653 1.00 98.50 72 ALA A O 1
ATOM 567 N N . LEU A 1 73 ? 3.702 -7.755 -11.463 1.00 97.94 73 LEU A N 1
ATOM 568 C CA . LEU A 1 73 ? 5.010 -7.994 -12.084 1.00 97.94 73 LEU A CA 1
ATOM 569 C C . LEU A 1 73 ? 4.911 -8.268 -13.593 1.00 97.94 73 LEU A C 1
ATOM 571 O O . LEU A 1 73 ? 5.758 -7.784 -14.344 1.00 97.94 73 LEU A O 1
ATOM 575 N N . ASP A 1 74 ? 3.875 -8.976 -14.042 1.00 97.12 74 ASP A N 1
ATOM 576 C CA . ASP A 1 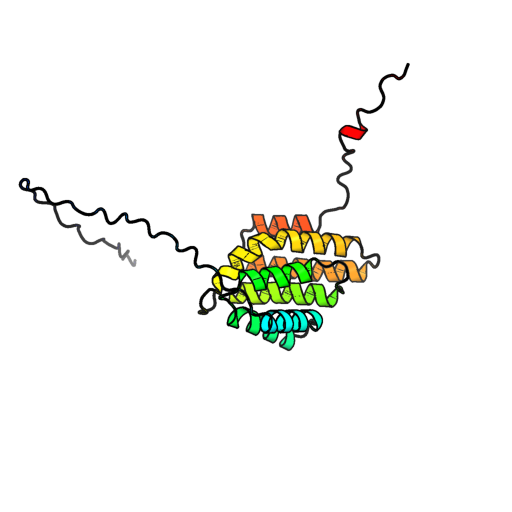74 ? 3.630 -9.243 -15.465 1.00 97.12 74 ASP A CA 1
ATOM 577 C C . ASP A 1 74 ? 3.291 -7.962 -16.251 1.00 97.12 74 ASP A C 1
ATOM 579 O O . ASP A 1 74 ? 3.568 -7.880 -17.448 1.00 97.12 74 ASP A O 1
ATOM 583 N N . ASN A 1 75 ? 2.765 -6.937 -15.571 1.00 97.31 75 ASN A N 1
ATOM 584 C CA . ASN A 1 75 ? 2.410 -5.627 -16.127 1.00 97.31 75 ASN A CA 1
ATOM 585 C C . ASN A 1 75 ? 3.317 -4.494 -15.607 1.00 97.31 75 ASN A C 1
ATOM 587 O O . ASN A 1 75 ? 2.897 -3.340 -15.501 1.00 97.31 75 ASN A O 1
ATOM 591 N N . ALA A 1 76 ? 4.576 -4.799 -15.277 1.00 96.62 76 ALA A N 1
ATOM 592 C CA . ALA A 1 76 ? 5.517 -3.823 -14.719 1.00 96.62 76 ALA A CA 1
ATOM 593 C C . ALA A 1 76 ? 5.868 -2.666 -15.678 1.00 96.62 76 ALA A C 1
ATOM 595 O O . ALA A 1 76 ? 6.404 -1.643 -15.254 1.00 96.62 76 ALA A O 1
ATOM 596 N N . ASP A 1 77 ? 5.584 -2.795 -16.975 1.00 94.88 77 ASP A N 1
ATOM 597 C CA . ASP A 1 77 ? 5.672 -1.700 -17.943 1.00 94.88 77 ASP A CA 1
ATOM 598 C C . ASP A 1 77 ? 4.551 -0.658 -17.808 1.00 94.88 77 ASP A C 1
ATOM 600 O O . ASP A 1 77 ? 4.722 0.453 -18.310 1.00 94.88 77 ASP A O 1
ATOM 604 N N . ALA A 1 78 ? 3.483 -0.991 -17.078 1.00 96.94 78 ALA A N 1
ATOM 605 C CA . ALA A 1 78 ? 2.412 -0.103 -16.638 1.00 96.94 78 ALA A CA 1
ATOM 606 C C . ALA A 1 78 ? 2.425 0.145 -15.116 1.00 96.94 78 ALA A C 1
ATOM 608 O O . ALA A 1 78 ? 1.379 0.332 -14.489 1.00 96.94 78 ALA A O 1
ATOM 609 N N . ALA A 1 79 ? 3.612 0.145 -14.496 1.00 97.44 79 ALA A N 1
ATOM 610 C CA . ALA A 1 79 ? 3.764 0.269 -13.046 1.00 97.44 79 ALA A CA 1
ATOM 611 C C . ALA A 1 79 ? 3.073 1.512 -12.456 1.00 97.44 79 ALA A C 1
ATOM 613 O O . ALA A 1 79 ? 2.574 1.445 -11.338 1.00 97.44 79 ALA A O 1
ATOM 614 N N . GLY A 1 80 ? 3.037 2.631 -13.184 1.00 97.44 80 GLY A N 1
ATOM 615 C CA . GLY A 1 80 ? 2.313 3.849 -12.821 1.00 97.44 80 GLY A CA 1
ATOM 616 C C . GLY A 1 80 ? 0.848 3.584 -12.537 1.00 97.44 80 GLY A C 1
ATOM 617 O O . GLY A 1 80 ? 0.412 3.766 -11.408 1.00 97.44 80 GLY A O 1
ATOM 618 N N . GLU A 1 81 ? 0.125 3.063 -13.521 1.00 97.94 81 GLU A N 1
ATOM 619 C CA . GLU A 1 81 ? -1.305 2.815 -13.369 1.00 97.94 81 GLU A CA 1
ATOM 620 C C . GLU A 1 81 ? -1.605 1.710 -12.351 1.00 97.94 81 GLU A C 1
ATOM 622 O O . GLU A 1 81 ? -2.552 1.830 -11.579 1.00 97.94 81 GLU A O 1
ATOM 627 N N . VAL A 1 82 ? -0.766 0.670 -12.263 1.00 98.56 82 VAL A N 1
ATOM 628 C CA . VAL A 1 82 ? -0.896 -0.354 -11.209 1.00 98.56 82 VAL A CA 1
ATOM 629 C C . VAL A 1 82 ? -0.791 0.276 -9.813 1.00 98.56 82 VAL A C 1
ATOM 631 O O . VAL A 1 82 ? -1.576 -0.056 -8.921 1.00 98.56 82 VAL A O 1
ATOM 634 N N . VAL A 1 83 ? 0.170 1.185 -9.606 1.00 98.69 83 VAL A N 1
ATOM 635 C CA . VAL A 1 83 ? 0.342 1.900 -8.330 1.00 98.69 83 VAL A CA 1
ATOM 636 C C . VAL A 1 83 ? -0.833 2.835 -8.067 1.00 98.69 83 VAL A C 1
ATOM 638 O O . VAL A 1 83 ? -1.307 2.871 -6.931 1.00 98.69 83 VAL A O 1
ATOM 641 N N . ASP A 1 84 ? -1.319 3.546 -9.082 1.00 98.50 84 ASP A N 1
ATOM 642 C CA . ASP A 1 84 ? -2.445 4.471 -8.953 1.00 98.50 84 ASP A CA 1
ATOM 643 C C . ASP A 1 84 ? -3.723 3.719 -8.555 1.00 98.50 84 ASP A C 1
ATOM 645 O O . ASP A 1 84 ? -4.295 4.012 -7.505 1.00 98.50 84 ASP A O 1
ATOM 649 N N . VAL A 1 85 ? -4.098 2.658 -9.282 1.00 98.69 85 VAL A N 1
ATOM 650 C CA . VAL A 1 85 ? -5.278 1.825 -8.970 1.00 98.69 85 VAL A CA 1
ATOM 651 C C . VAL A 1 85 ? -5.177 1.212 -7.568 1.00 98.69 85 VAL A C 1
ATOM 653 O O . VAL A 1 85 ? -6.140 1.227 -6.793 1.00 98.69 85 VAL A O 1
ATOM 656 N N . LEU A 1 86 ? -4.001 0.700 -7.185 1.00 98.81 86 LEU A N 1
ATOM 657 C CA . LEU A 1 86 ? -3.806 0.132 -5.851 1.00 98.81 86 LEU A CA 1
ATOM 658 C C . LEU A 1 86 ? -3.887 1.207 -4.755 1.00 98.81 86 LEU A C 1
ATOM 660 O O . LEU A 1 86 ? -4.508 0.966 -3.715 1.00 98.81 86 LEU A O 1
ATOM 664 N N . THR A 1 87 ? -3.322 2.393 -4.987 1.00 98.75 87 THR A N 1
ATOM 665 C CA . THR A 1 87 ? -3.370 3.536 -4.058 1.00 98.75 87 THR A CA 1
ATOM 666 C C . THR A 1 87 ? -4.800 4.047 -3.890 1.00 98.75 87 THR A C 1
ATOM 668 O O . THR A 1 87 ? -5.259 4.222 -2.759 1.00 98.75 87 THR A O 1
ATOM 671 N N . GLU A 1 88 ? -5.543 4.220 -4.984 1.00 98.56 88 GLU A N 1
ATOM 672 C CA . GLU A 1 88 ? -6.964 4.576 -4.959 1.00 98.56 88 GLU A CA 1
ATOM 673 C C . GLU A 1 88 ? -7.750 3.557 -4.131 1.00 98.56 88 GLU A C 1
ATOM 675 O O . GLU A 1 88 ? -8.431 3.914 -3.169 1.00 98.56 88 GLU A O 1
ATOM 680 N N . SER A 1 89 ? -7.561 2.262 -4.398 1.00 98.44 89 SER A N 1
ATOM 681 C CA . SER A 1 89 ? -8.241 1.205 -3.647 1.00 98.44 89 SER A CA 1
ATOM 682 C C . SER A 1 89 ? -7.906 1.223 -2.144 1.00 98.44 89 SER A C 1
ATOM 684 O O . SER A 1 89 ? -8.756 0.909 -1.308 1.00 98.44 89 SER A O 1
ATOM 686 N N . LEU A 1 90 ? -6.679 1.593 -1.765 1.00 98.56 90 LEU A N 1
ATOM 687 C CA . LEU A 1 90 ? -6.244 1.697 -0.370 1.00 98.56 90 LEU A CA 1
ATOM 688 C C . LEU A 1 90 ? -6.786 2.951 0.320 1.00 98.56 90 LEU A C 1
ATOM 690 O O . LEU A 1 90 ? -6.973 2.940 1.537 1.00 98.56 90 LEU A O 1
ATOM 694 N N . THR A 1 91 ? -7.063 4.014 -0.429 1.00 98.06 91 THR A N 1
ATOM 695 C CA . THR A 1 91 ? -7.507 5.300 0.122 1.00 98.06 91 THR A CA 1
ATOM 696 C C . THR A 1 91 ? -9.031 5.419 0.250 1.00 98.06 91 THR A C 1
ATOM 698 O O . THR A 1 91 ? -9.514 6.264 1.007 1.00 98.06 91 THR A O 1
ATOM 701 N N . LEU A 1 92 ? -9.798 4.508 -0.365 1.00 96.94 92 LEU A N 1
ATOM 702 C CA . LEU A 1 92 ? -11.251 4.391 -0.187 1.00 96.94 92 LEU A CA 1
ATOM 703 C C . LEU A 1 92 ? -11.645 4.110 1.275 1.00 96.94 92 LEU A C 1
ATOM 705 O O . LEU A 1 92 ? -11.244 3.101 1.867 1.00 96.94 92 LEU A O 1
ATOM 709 N N . LYS A 1 93 ? -12.499 4.980 1.834 1.00 93.56 93 LYS A N 1
ATOM 710 C CA . LYS A 1 93 ? -12.965 4.927 3.235 1.00 93.56 93 LYS A CA 1
ATOM 711 C C . LYS A 1 93 ? -13.840 3.714 3.550 1.00 93.56 93 LYS A C 1
ATOM 713 O O . LYS A 1 93 ? -13.729 3.162 4.637 1.00 93.56 93 LYS A O 1
ATOM 718 N N . GLU A 1 94 ? -14.649 3.279 2.588 1.00 93.00 94 GLU A N 1
ATOM 719 C CA . GLU A 1 94 ? -15.578 2.148 2.735 1.00 93.00 94 GLU A CA 1
ATOM 720 C C . GLU A 1 94 ? -14.881 0.776 2.673 1.00 93.00 94 GLU A C 1
ATOM 722 O O . GLU A 1 94 ? -15.522 -0.263 2.826 1.00 93.00 94 GLU A O 1
ATOM 727 N N . THR A 1 95 ? -13.562 0.735 2.435 1.00 96.06 95 THR A N 1
ATOM 728 C CA . THR A 1 95 ? -12.824 -0.532 2.339 1.00 96.06 95 THR A CA 1
ATOM 729 C C . THR A 1 95 ? -12.788 -1.242 3.698 1.00 96.06 95 THR A C 1
ATOM 731 O O . THR A 1 95 ? -12.248 -0.683 4.659 1.00 96.06 95 THR A O 1
ATOM 734 N N . PRO A 1 96 ? -13.257 -2.502 3.797 1.00 96.75 96 PRO A N 1
ATOM 735 C CA . PRO A 1 96 ? -13.185 -3.269 5.035 1.00 96.75 96 PRO A CA 1
ATOM 736 C C . PRO A 1 96 ? -11.745 -3.431 5.539 1.00 96.75 96 PRO A C 1
ATOM 738 O O . PRO A 1 96 ? -10.823 -3.660 4.753 1.00 96.75 96 PRO A O 1
ATOM 741 N N . ILE A 1 97 ? -11.557 -3.393 6.865 1.00 97.62 97 ILE A N 1
ATOM 742 C CA . ILE A 1 97 ? -10.236 -3.512 7.514 1.00 97.62 97 ILE A CA 1
ATOM 743 C C . ILE A 1 97 ? -9.415 -4.700 6.970 1.00 97.62 97 ILE A C 1
ATOM 745 O O . ILE A 1 97 ? -8.257 -4.481 6.606 1.00 97.62 97 ILE A O 1
ATOM 749 N N . PRO A 1 98 ? -9.956 -5.937 6.867 1.00 97.44 98 PRO A N 1
ATOM 750 C CA . PRO A 1 98 ? -9.168 -7.079 6.398 1.00 97.44 98 PRO A CA 1
ATOM 751 C C . PRO A 1 98 ? -8.674 -6.908 4.958 1.00 97.44 98 PRO A C 1
ATOM 753 O O . PRO A 1 98 ? -7.510 -7.186 4.678 1.00 97.44 98 PRO A O 1
ATOM 756 N N . THR A 1 99 ? -9.526 -6.395 4.068 1.00 98.44 99 THR A N 1
ATOM 757 C CA . THR A 1 99 ? -9.196 -6.134 2.660 1.00 98.44 99 THR A CA 1
ATOM 758 C C . THR A 1 99 ? -8.157 -5.025 2.535 1.00 98.44 99 THR A C 1
ATOM 760 O O . THR A 1 99 ? -7.198 -5.156 1.779 1.00 98.44 99 THR A O 1
ATOM 763 N N . LYS A 1 100 ? -8.281 -3.949 3.320 1.00 98.50 100 LYS A N 1
ATOM 764 C CA . LYS A 1 100 ? -7.308 -2.850 3.308 1.00 98.50 100 LYS A CA 1
ATOM 765 C C . LYS A 1 100 ? -5.925 -3.312 3.772 1.00 98.50 100 LYS A C 1
ATOM 767 O O . LYS A 1 100 ? -4.922 -2.965 3.156 1.00 98.50 100 LYS A O 1
ATOM 772 N N . VAL A 1 101 ? -5.863 -4.161 4.803 1.00 98.69 101 VAL A N 1
ATOM 773 C CA . VAL A 1 101 ? -4.608 -4.806 5.224 1.00 98.69 101 VAL A CA 1
ATOM 774 C C . VAL A 1 101 ? -4.067 -5.733 4.134 1.00 98.69 101 VAL A C 1
ATOM 776 O O . VAL A 1 101 ? -2.870 -5.695 3.868 1.00 98.69 101 VAL A O 1
ATOM 779 N N . ALA A 1 102 ? -4.912 -6.537 3.482 1.00 98.81 102 ALA A N 1
ATOM 780 C CA . ALA A 1 102 ? -4.482 -7.414 2.392 1.00 98.81 102 ALA A CA 1
ATOM 781 C C . ALA A 1 102 ? -3.858 -6.626 1.227 1.00 98.81 102 ALA A C 1
ATOM 783 O O . ALA A 1 102 ? -2.799 -6.997 0.727 1.00 98.81 102 ALA A O 1
ATOM 784 N N . ARG A 1 103 ? -4.447 -5.483 0.857 1.00 98.81 103 ARG A N 1
ATOM 785 C CA . ARG A 1 103 ? -3.896 -4.573 -0.160 1.00 98.81 103 ARG A CA 1
ATOM 786 C C . ARG A 1 103 ? -2.552 -3.969 0.266 1.00 98.81 103 ARG A C 1
ATOM 788 O O . ARG A 1 103 ? -1.651 -3.861 -0.556 1.00 98.81 103 ARG A O 1
ATOM 795 N N . LEU A 1 104 ? -2.364 -3.643 1.550 1.00 98.81 104 LEU A N 1
ATOM 796 C CA . LEU A 1 104 ? -1.058 -3.205 2.068 1.00 98.81 104 LEU A CA 1
ATOM 797 C C . LEU A 1 104 ? -0.013 -4.336 2.023 1.00 98.81 104 LEU A C 1
ATOM 799 O O . LEU A 1 104 ? 1.155 -4.086 1.728 1.00 98.81 104 LEU A O 1
ATOM 803 N N . MET A 1 105 ? -0.420 -5.582 2.284 1.00 98.75 105 MET A N 1
ATOM 804 C CA . MET A 1 105 ? 0.458 -6.744 2.114 1.00 98.75 105 MET A CA 1
ATOM 805 C C . MET A 1 105 ? 0.840 -6.949 0.644 1.00 98.75 105 MET A C 1
ATOM 807 O O . MET A 1 105 ? 2.004 -7.213 0.367 1.00 98.75 105 MET A O 1
ATOM 811 N N . LEU A 1 106 ? -0.089 -6.736 -0.293 1.00 98.88 106 LEU A N 1
ATOM 812 C CA . LEU A 1 106 ? 0.208 -6.735 -1.726 1.00 98.88 106 LEU A CA 1
ATOM 813 C C . LEU A 1 106 ? 1.246 -5.661 -2.096 1.00 98.88 106 LEU A C 1
ATOM 815 O O . LEU A 1 106 ? 2.212 -5.981 -2.783 1.00 98.88 106 LEU A O 1
ATOM 819 N N . VAL A 1 107 ? 1.120 -4.425 -1.590 1.00 98.81 107 VAL A N 1
ATOM 820 C CA . VAL A 1 107 ? 2.161 -3.386 -1.765 1.00 98.81 107 VAL A CA 1
ATOM 821 C C . VAL A 1 107 ? 3.518 -3.892 -1.269 1.00 98.81 107 VAL A C 1
ATOM 823 O O . VAL A 1 107 ? 4.528 -3.738 -1.954 1.00 98.81 107 VAL A O 1
ATOM 826 N N . SER A 1 108 ? 3.548 -4.531 -0.096 1.00 98.62 108 SER A N 1
ATOM 827 C CA . SER A 1 108 ? 4.779 -5.086 0.471 1.00 98.62 108 SER A CA 1
ATOM 828 C C . SER A 1 108 ? 5.400 -6.178 -0.407 1.00 98.62 108 SER A C 1
ATOM 830 O O . SER A 1 108 ? 6.617 -6.178 -0.589 1.00 98.62 108 SER A O 1
ATOM 832 N N . ASP A 1 109 ? 4.596 -7.084 -0.963 1.00 98.56 109 ASP A N 1
ATOM 833 C CA . ASP A 1 109 ? 5.077 -8.167 -1.828 1.00 98.56 109 ASP A CA 1
ATOM 834 C C . ASP A 1 109 ? 5.568 -7.631 -3.183 1.00 98.56 109 ASP A C 1
ATOM 836 O O . ASP A 1 109 ? 6.611 -8.074 -3.672 1.00 98.56 109 ASP A O 1
ATOM 840 N N . ILE A 1 110 ? 4.895 -6.630 -3.762 1.00 98.62 110 ILE A N 1
ATOM 841 C CA . ILE A 1 110 ? 5.365 -5.960 -4.985 1.00 98.62 110 ILE A CA 1
ATOM 842 C C . ILE A 1 110 ? 6.701 -5.251 -4.723 1.00 98.62 110 ILE A C 1
ATOM 844 O O . ILE A 1 110 ? 7.641 -5.408 -5.500 1.00 98.62 110 ILE A O 1
ATOM 848 N N . LEU A 1 111 ? 6.828 -4.518 -3.610 1.00 98.38 111 LEU A N 1
ATOM 849 C CA . LEU A 1 111 ? 8.076 -3.845 -3.231 1.00 98.38 111 LEU A CA 1
ATOM 850 C C . LEU A 1 111 ? 9.222 -4.827 -2.976 1.00 98.38 111 LEU A C 1
ATOM 852 O O . LEU A 1 111 ? 10.348 -4.572 -3.394 1.00 98.38 111 LEU A O 1
ATOM 856 N N . HIS A 1 112 ? 8.952 -5.961 -2.325 1.00 97.50 112 HIS A N 1
ATOM 857 C CA . HIS A 1 112 ? 9.959 -7.002 -2.124 1.00 97.50 112 HIS A CA 1
ATOM 858 C C . HIS A 1 112 ? 10.511 -7.518 -3.458 1.00 97.50 112 HIS A C 1
ATOM 860 O O . HIS A 1 112 ? 11.717 -7.699 -3.624 1.00 97.50 112 HIS A O 1
ATOM 866 N N . ASN A 1 113 ? 9.617 -7.724 -4.427 1.00 97.19 113 ASN A N 1
ATOM 867 C CA . ASN A 1 113 ? 9.947 -8.283 -5.731 1.00 97.19 113 ASN A CA 1
ATOM 868 C C . ASN A 1 113 ? 10.311 -7.221 -6.779 1.00 97.19 113 ASN A C 1
ATOM 870 O O . ASN A 1 113 ? 10.651 -7.575 -7.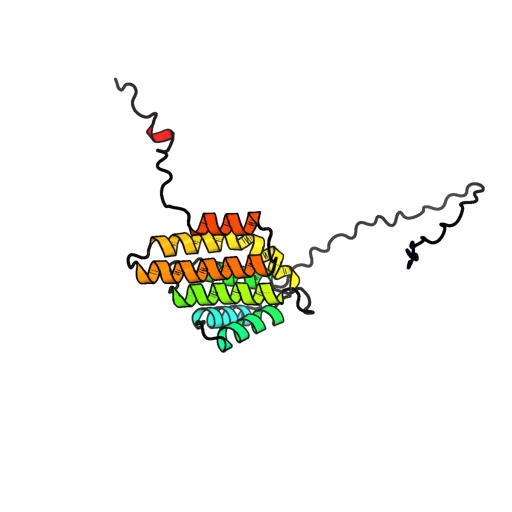905 1.00 97.19 113 ASN A O 1
ATOM 874 N N . SER A 1 114 ? 10.340 -5.932 -6.428 1.00 95.75 114 SER A N 1
ATOM 875 C CA . SER A 1 114 ? 10.685 -4.857 -7.370 1.00 95.75 114 SER A CA 1
ATOM 876 C C . SER A 1 114 ? 12.136 -4.941 -7.868 1.00 95.75 114 SER A C 1
ATOM 878 O O . SER A 1 114 ? 12.507 -4.260 -8.818 1.00 95.75 114 SER A O 1
ATOM 880 N N . SER A 1 115 ? 12.975 -5.752 -7.215 1.00 90.81 115 SER A N 1
ATOM 881 C CA . SER A 1 115 ? 14.363 -6.027 -7.618 1.00 90.81 115 SER A CA 1
ATOM 882 C C . SER A 1 115 ? 14.523 -7.337 -8.401 1.00 90.81 115 SER A C 1
ATOM 884 O O . SER A 1 115 ? 15.647 -7.726 -8.719 1.00 90.81 115 SER A O 1
ATOM 886 N N . ALA A 1 116 ? 13.425 -8.042 -8.698 1.00 90.31 116 ALA A N 1
ATOM 887 C CA . ALA A 1 116 ? 13.444 -9.223 -9.552 1.00 90.31 116 ALA A CA 1
ATOM 888 C C . ALA A 1 116 ? 13.961 -8.864 -10.962 1.00 90.31 116 ALA A C 1
ATOM 890 O O . ALA A 1 116 ? 13.838 -7.712 -11.387 1.00 90.31 116 ALA A O 1
ATOM 891 N N . PRO A 1 117 ? 14.505 -9.830 -11.729 1.00 91.00 117 PRO A N 1
ATOM 892 C CA . PRO A 1 117 ? 14.985 -9.609 -13.095 1.00 91.00 117 PRO A CA 1
ATOM 893 C C . PRO A 1 117 ? 13.825 -9.473 -14.104 1.00 91.00 117 PRO A C 1
ATOM 895 O O . PRO A 1 117 ? 13.825 -10.095 -15.164 1.00 91.00 117 PRO A O 1
ATOM 898 N N . VAL A 1 118 ? 12.825 -8.663 -13.763 1.00 89.75 118 VAL A N 1
ATOM 899 C CA . VAL A 1 118 ? 11.667 -8.313 -14.580 1.00 89.75 118 VAL A CA 1
ATOM 900 C C . VAL A 1 118 ? 11.861 -6.881 -15.063 1.00 89.75 118 VAL A C 1
ATOM 902 O O . VAL A 1 118 ? 12.206 -5.980 -14.293 1.00 89.75 118 VAL A O 1
ATOM 905 N N . LYS A 1 119 ? 11.673 -6.659 -16.365 1.00 89.69 119 LYS A N 1
ATOM 906 C CA . LYS A 1 119 ? 11.823 -5.328 -16.959 1.00 89.69 119 LYS A CA 1
ATOM 907 C C . LYS A 1 119 ? 10.861 -4.355 -16.269 1.00 89.69 119 LYS A C 1
ATOM 909 O O . LYS A 1 119 ? 9.701 -4.681 -16.074 1.00 89.69 119 LYS A O 1
ATOM 914 N N . ASN A 1 120 ? 11.349 -3.165 -15.924 1.00 92.19 120 ASN A N 1
ATOM 915 C CA . ASN A 1 120 ? 10.594 -2.090 -15.266 1.00 92.19 120 ASN A CA 1
ATOM 916 C C . ASN A 1 120 ? 10.111 -2.361 -13.828 1.00 92.19 120 ASN A C 1
ATOM 918 O O . ASN A 1 120 ? 9.653 -1.418 -13.189 1.00 92.19 120 ASN A O 1
ATOM 922 N N . ALA A 1 121 ? 10.303 -3.553 -13.249 1.00 95.19 121 ALA A N 1
ATOM 923 C CA . ALA A 1 121 ? 9.865 -3.838 -11.875 1.00 95.19 121 ALA A CA 1
ATOM 924 C C . ALA A 1 121 ? 10.464 -2.874 -10.832 1.00 95.19 121 ALA A C 1
ATOM 926 O O . ALA A 1 121 ? 9.799 -2.508 -9.865 1.00 95.19 121 ALA A O 1
ATOM 927 N N . SER A 1 122 ? 11.678 -2.364 -11.062 1.00 95.44 122 SER A N 1
ATOM 928 C CA . SER A 1 122 ? 12.309 -1.377 -10.178 1.00 95.44 122 SER A CA 1
ATOM 929 C C . SER A 1 122 ? 11.546 -0.050 -10.090 1.00 95.44 122 SER A C 1
ATOM 931 O O . SER A 1 122 ? 11.728 0.686 -9.120 1.00 95.44 122 SER A O 1
ATOM 933 N N . ALA A 1 123 ? 10.695 0.268 -11.074 1.00 96.19 123 ALA A N 1
ATOM 934 C CA . ALA A 1 123 ? 9.879 1.480 -11.078 1.00 96.19 123 ALA A CA 1
ATOM 935 C C . ALA A 1 123 ? 8.865 1.502 -9.923 1.00 96.19 123 ALA A C 1
ATOM 937 O O . ALA A 1 123 ? 8.570 2.580 -9.404 1.00 96.19 123 ALA A O 1
ATOM 938 N N . TYR A 1 124 ? 8.395 0.331 -9.469 1.00 98.19 124 TYR A N 1
ATOM 939 C CA . TYR A 1 124 ? 7.463 0.226 -8.343 1.00 98.19 124 TYR A CA 1
ATOM 940 C C . TYR A 1 124 ? 7.991 0.903 -7.085 1.00 98.19 124 TYR A C 1
ATOM 942 O O . TYR A 1 124 ? 7.246 1.624 -6.429 1.00 98.19 124 TYR A O 1
ATOM 950 N N . ARG A 1 125 ? 9.283 0.736 -6.771 1.00 97.44 125 ARG A N 1
ATOM 951 C CA . ARG A 1 125 ? 9.880 1.325 -5.568 1.00 97.44 125 ARG A CA 1
ATOM 952 C C . ARG A 1 125 ? 9.729 2.845 -5.552 1.00 97.44 125 ARG A C 1
ATOM 954 O O . ARG A 1 125 ? 9.213 3.386 -4.584 1.00 97.44 125 ARG A O 1
ATOM 961 N N . THR A 1 126 ? 10.129 3.516 -6.633 1.00 96.25 126 THR A N 1
ATOM 962 C CA . THR A 1 126 ? 10.044 4.981 -6.742 1.00 96.25 126 THR A CA 1
ATOM 963 C C . THR A 1 126 ? 8.600 5.479 -6.738 1.00 96.25 126 THR A C 1
ATOM 965 O O . THR A 1 126 ? 8.313 6.516 -6.151 1.00 96.25 126 THR A O 1
ATOM 968 N N . LYS A 1 127 ? 7.684 4.750 -7.378 1.00 97.75 127 LYS A N 1
ATOM 969 C CA . LYS A 1 127 ? 6.274 5.149 -7.469 1.00 97.75 127 LYS A CA 1
ATOM 970 C C . LYS A 1 127 ? 5.544 5.006 -6.141 1.00 97.75 127 LYS A C 1
ATOM 972 O O . LYS A 1 127 ? 4.918 5.958 -5.693 1.00 97.75 127 LYS A O 1
ATOM 977 N N . PHE A 1 128 ? 5.691 3.864 -5.473 1.00 98.56 128 PHE A N 1
ATOM 978 C CA . PHE A 1 128 ? 5.130 3.683 -4.138 1.00 98.56 128 PHE A CA 1
ATOM 979 C C . PHE A 1 128 ? 5.742 4.647 -3.121 1.00 98.56 128 PHE A C 1
ATOM 981 O O . PHE A 1 128 ? 5.021 5.137 -2.262 1.00 98.56 128 PHE A O 1
ATOM 988 N N . GLU A 1 129 ? 7.033 4.982 -3.216 1.00 98.31 129 GLU A N 1
ATOM 989 C CA . GLU A 1 129 ? 7.643 5.987 -2.328 1.00 98.31 129 GLU A CA 1
ATOM 990 C C . GLU A 1 129 ? 6.900 7.338 -2.369 1.00 98.31 129 GLU A C 1
ATOM 992 O O . GLU A 1 129 ? 6.816 8.029 -1.352 1.00 98.31 129 GLU A O 1
ATOM 997 N N . ALA A 1 130 ? 6.311 7.695 -3.515 1.00 98.25 130 ALA A N 1
ATOM 998 C CA . ALA A 1 130 ? 5.510 8.906 -3.654 1.00 98.25 130 ALA A CA 1
ATOM 999 C C . ALA A 1 130 ? 4.102 8.784 -3.040 1.00 98.25 130 ALA A C 1
ATOM 1001 O O . ALA A 1 130 ? 3.610 9.771 -2.502 1.00 98.25 130 ALA A O 1
ATOM 1002 N N . THR A 1 131 ? 3.462 7.608 -3.087 1.00 98.50 131 THR A N 1
ATOM 1003 C CA . THR A 1 131 ? 2.047 7.439 -2.689 1.00 98.50 131 THR A CA 1
ATOM 1004 C C . THR A 1 131 ? 1.834 6.814 -1.308 1.00 98.50 131 THR A C 1
ATOM 1006 O O . THR A 1 131 ? 0.771 6.968 -0.705 1.00 98.50 131 THR A O 1
ATOM 1009 N N . ILE A 1 132 ? 2.837 6.133 -0.747 1.00 98.69 132 ILE A N 1
ATOM 1010 C CA . ILE A 1 132 ? 2.767 5.537 0.595 1.00 98.69 132 ILE A CA 1
ATOM 1011 C C . ILE A 1 132 ? 2.378 6.547 1.696 1.00 98.69 132 ILE A C 1
ATOM 1013 O O . ILE A 1 132 ? 1.629 6.144 2.592 1.00 98.69 132 ILE A O 1
ATOM 1017 N N . PRO A 1 133 ? 2.818 7.823 1.691 1.00 98.44 133 PRO A N 1
ATOM 1018 C CA . PRO A 1 133 ? 2.379 8.792 2.696 1.00 98.44 133 PRO A CA 1
ATOM 1019 C C . PRO A 1 133 ? 0.852 8.956 2.740 1.00 98.44 133 PRO A C 1
ATOM 1021 O O . PRO A 1 133 ? 0.277 8.931 3.829 1.00 98.44 133 PRO A O 1
ATOM 1024 N N . ASP A 1 134 ? 0.195 9.009 1.579 1.00 98.25 134 ASP A N 1
ATOM 1025 C CA . ASP A 1 134 ? -1.266 9.113 1.467 1.00 98.25 134 ASP A CA 1
ATOM 1026 C C . ASP A 1 134 ? -1.962 7.819 1.913 1.00 98.25 134 ASP A C 1
ATOM 1028 O O . ASP A 1 134 ? -2.997 7.841 2.586 1.00 98.25 134 ASP A O 1
ATOM 1032 N N . ILE A 1 135 ? -1.359 6.662 1.617 1.00 98.69 135 ILE A N 1
ATOM 1033 C CA . ILE A 1 135 ? -1.827 5.366 2.127 1.00 98.69 135 ILE A CA 1
ATOM 1034 C C . ILE A 1 135 ? -1.786 5.362 3.665 1.00 98.69 135 ILE A C 1
ATOM 1036 O O . ILE A 1 135 ? -2.763 4.963 4.303 1.00 98.69 135 ILE A O 1
ATOM 1040 N N . MET A 1 136 ? -0.691 5.828 4.277 1.00 98.75 136 MET A N 1
ATOM 1041 C CA . MET A 1 136 ? -0.552 5.889 5.739 1.00 98.75 136 MET A CA 1
ATOM 1042 C C . MET A 1 136 ? -1.532 6.873 6.380 1.00 98.75 136 MET A C 1
ATOM 1044 O O . MET A 1 136 ? -2.063 6.575 7.450 1.00 98.75 136 MET A O 1
ATOM 1048 N N . GLU A 1 137 ? -1.818 7.996 5.720 1.00 98.31 137 GLU A N 1
ATOM 1049 C CA . GLU A 1 137 ? -2.869 8.934 6.126 1.00 98.31 137 GLU A CA 1
ATOM 1050 C C . GLU A 1 137 ? -4.241 8.242 6.152 1.00 98.31 137 GLU A C 1
ATOM 1052 O O . GLU A 1 137 ? -4.953 8.277 7.154 1.00 98.31 137 GLU A O 1
ATOM 1057 N N . SER A 1 138 ? -4.569 7.485 5.102 1.00 98.44 138 SER A N 1
ATOM 1058 C CA . SER A 1 138 ? -5.824 6.733 5.037 1.00 98.44 138 SER A CA 1
ATOM 1059 C C . SER A 1 138 ? -5.914 5.600 6.074 1.00 98.44 138 SER A C 1
ATOM 1061 O O . SER A 1 138 ? -7.004 5.256 6.546 1.00 98.44 138 SER A O 1
ATOM 1063 N N . PHE A 1 139 ? -4.784 4.999 6.460 1.00 98.56 139 PHE A N 1
ATOM 1064 C CA . PHE A 1 139 ? -4.726 4.066 7.588 1.00 98.56 139 PHE A CA 1
ATOM 1065 C C . PHE A 1 139 ? -4.860 4.770 8.944 1.00 98.56 139 PHE A C 1
ATOM 1067 O O . PHE A 1 139 ? -5.472 4.188 9.839 1.00 98.56 139 PHE A O 1
ATOM 1074 N N . ASN A 1 140 ? -4.340 5.993 9.108 1.00 98.31 140 ASN A N 1
ATOM 1075 C CA . ASN A 1 140 ? -4.549 6.802 10.314 1.00 98.31 140 ASN A CA 1
ATOM 1076 C C . ASN A 1 140 ? -6.035 7.124 10.498 1.00 98.31 140 ASN A C 1
ATOM 1078 O O . ASN A 1 140 ? -6.582 6.870 11.571 1.00 98.31 140 ASN A O 1
ATOM 1082 N N . ASP A 1 141 ? -6.699 7.600 9.442 1.00 97.25 141 ASP A N 1
ATOM 1083 C CA . ASP A 1 141 ? -8.139 7.873 9.443 1.00 97.25 141 ASP A CA 1
ATOM 1084 C C . ASP A 1 141 ? -8.945 6.633 9.846 1.00 97.25 141 ASP A C 1
ATOM 1086 O O . ASP A 1 141 ? -9.782 6.692 10.753 1.00 97.25 141 ASP A O 1
ATOM 1090 N N . LEU A 1 142 ? -8.645 5.482 9.230 1.00 97.38 142 LEU A N 1
ATOM 1091 C CA . LEU A 1 142 ? -9.278 4.215 9.588 1.00 97.38 142 LEU A CA 1
ATOM 1092 C C . LEU A 1 142 ? -9.017 3.860 11.056 1.00 97.38 142 LEU A C 1
ATOM 1094 O O . LEU A 1 142 ? -9.964 3.602 11.793 1.00 97.38 142 LEU A O 1
ATOM 1098 N N . TYR A 1 143 ? -7.759 3.874 11.499 1.00 97.44 143 TYR A N 1
ATOM 1099 C CA . TYR A 1 143 ? -7.379 3.540 12.872 1.00 97.44 143 TYR A CA 1
ATOM 1100 C C . TYR A 1 143 ? -8.111 4.410 13.901 1.00 97.44 143 TYR A C 1
ATOM 1102 O O . TYR A 1 143 ? -8.610 3.896 14.900 1.00 97.44 143 TYR A O 1
ATOM 1110 N N . ARG A 1 144 ? -8.253 5.710 13.623 1.00 95.38 144 ARG A N 1
ATOM 1111 C CA . ARG A 1 144 ? -8.963 6.665 14.485 1.00 95.38 144 ARG A CA 1
ATOM 1112 C C . ARG A 1 144 ? -10.479 6.487 14.488 1.00 95.38 144 ARG A C 1
ATOM 1114 O O . ARG A 1 144 ? -11.119 6.860 15.466 1.00 95.38 144 ARG A O 1
ATOM 1121 N N . SER A 1 145 ? -11.050 5.939 13.419 1.00 95.31 145 SER A N 1
ATOM 1122 C CA . SER A 1 145 ? -12.489 5.663 13.334 1.00 95.31 145 SER A CA 1
ATOM 1123 C C . SER A 1 145 ? -12.920 4.409 14.109 1.00 95.31 145 SER A C 1
ATOM 1125 O O . SER A 1 145 ? -14.102 4.244 14.411 1.00 95.31 145 SER A O 1
ATOM 1127 N N . ILE A 1 146 ? -11.981 3.519 14.457 1.00 96.06 146 ILE A N 1
ATOM 1128 C CA . ILE A 1 146 ? -12.289 2.264 15.149 1.00 96.06 146 ILE A CA 1
ATOM 1129 C C . ILE A 1 146 ? -12.604 2.539 16.623 1.00 96.06 146 ILE A C 1
ATOM 1131 O O . ILE A 1 146 ? -11.750 2.961 17.398 1.00 96.06 146 ILE A O 1
ATOM 1135 N N . THR A 1 147 ? -13.823 2.202 17.043 1.00 94.38 147 THR A N 1
ATOM 1136 C CA . THR A 1 147 ? -14.261 2.301 18.447 1.00 94.38 147 THR A CA 1
ATOM 1137 C C . THR A 1 147 ? -13.775 1.128 19.308 1.00 94.38 147 THR A C 1
ATOM 1139 O O . THR A 1 147 ? -13.527 1.280 20.504 1.00 94.38 147 THR A O 1
ATOM 1142 N N . GLY A 1 148 ? -13.629 -0.062 18.714 1.00 96.44 148 GLY A N 1
ATOM 1143 C CA . GLY A 1 148 ? -13.243 -1.291 19.407 1.00 96.44 148 GLY A CA 1
ATOM 1144 C C . GLY A 1 148 ? -11.735 -1.406 19.645 1.00 96.44 148 GLY A C 1
ATOM 1145 O O . GLY A 1 148 ? -10.964 -1.579 18.703 1.00 96.44 148 GLY A O 1
ATOM 1146 N N . ARG A 1 149 ? -11.314 -1.416 20.916 1.00 95.75 149 ARG A N 1
ATOM 1147 C CA . ARG A 1 149 ? -9.891 -1.447 21.312 1.00 95.75 149 ARG A CA 1
ATOM 1148 C C . ARG A 1 149 ? -9.107 -2.636 20.741 1.00 95.75 149 ARG A C 1
ATOM 1150 O O . ARG A 1 149 ? -7.982 -2.459 20.294 1.00 95.75 149 ARG A O 1
ATOM 1157 N N . ILE A 1 150 ? -9.703 -3.831 20.735 1.00 97.31 150 ILE A N 1
ATOM 1158 C CA . ILE A 1 150 ? -9.059 -5.053 20.219 1.00 97.31 150 ILE A CA 1
ATOM 1159 C C . ILE A 1 150 ? -8.797 -4.922 18.715 1.00 97.31 150 ILE A C 1
ATOM 1161 O O . ILE A 1 150 ? -7.683 -5.155 18.256 1.00 97.31 150 ILE A O 1
ATOM 1165 N N . THR A 1 151 ? -9.809 -4.502 17.952 1.00 97.12 151 THR A N 1
ATOM 1166 C CA . THR A 1 151 ? -9.702 -4.307 16.501 1.00 97.12 151 THR A CA 1
ATOM 1167 C C . THR A 1 151 ? -8.685 -3.222 16.151 1.00 97.12 151 THR A C 1
ATOM 1169 O O . THR A 1 151 ? -7.899 -3.403 15.222 1.00 97.12 151 THR A O 1
ATOM 1172 N N . ALA A 1 152 ? -8.667 -2.120 16.908 1.00 97.56 152 ALA A N 1
ATOM 1173 C CA . ALA A 1 152 ? -7.721 -1.028 16.705 1.00 97.56 152 ALA A CA 1
ATOM 1174 C C . ALA A 1 152 ? -6.273 -1.497 16.914 1.00 97.56 152 ALA A C 1
ATOM 1176 O O . ALA A 1 152 ? -5.434 -1.302 16.035 1.00 97.56 152 ALA A O 1
ATOM 1177 N N . GLU A 1 153 ? -5.982 -2.170 18.033 1.00 98.00 153 GLU A N 1
ATOM 1178 C CA . GLU A 1 153 ? -4.635 -2.693 18.298 1.00 98.00 153 GLU A CA 1
ATOM 1179 C C . GLU A 1 153 ? -4.222 -3.760 17.273 1.00 98.00 153 GLU A C 1
ATOM 1181 O O . GLU A 1 153 ? -3.087 -3.736 16.804 1.00 98.00 153 GLU A O 1
ATOM 1186 N N . ALA A 1 154 ? -5.142 -4.625 16.832 1.00 97.75 154 ALA A N 1
ATOM 1187 C CA . ALA A 1 154 ? -4.856 -5.611 15.789 1.00 97.75 154 ALA A CA 1
ATOM 1188 C C . ALA A 1 154 ? -4.505 -4.963 14.435 1.00 97.75 154 ALA A C 1
ATOM 1190 O O . ALA A 1 154 ? -3.594 -5.427 13.745 1.00 97.75 154 ALA A O 1
ATOM 1191 N N . LEU A 1 155 ? -5.200 -3.889 14.039 1.00 98.38 155 LEU A N 1
ATOM 1192 C CA . LEU A 1 155 ? -4.852 -3.117 12.841 1.00 98.38 155 LEU A CA 1
ATOM 1193 C C . LEU A 1 155 ? -3.474 -2.463 12.997 1.00 98.38 155 LEU A C 1
ATOM 1195 O O . LEU A 1 155 ? -2.628 -2.580 12.110 1.00 98.38 155 LEU A O 1
ATOM 1199 N N . LYS A 1 156 ? -3.241 -1.806 14.135 1.00 98.50 156 LYS A N 1
ATOM 1200 C CA . LYS A 1 156 ? -1.980 -1.131 14.442 1.00 98.50 156 LYS A CA 1
ATOM 1201 C C . LYS A 1 156 ? -0.793 -2.081 14.408 1.00 98.50 156 LYS A C 1
ATOM 1203 O O . LYS A 1 156 ? 0.203 -1.762 13.766 1.00 98.50 156 LYS A O 1
ATOM 1208 N N . GLU A 1 157 ? -0.902 -3.253 15.029 1.00 98.56 157 GLU A N 1
ATOM 1209 C CA . GLU A 1 157 ? 0.150 -4.270 14.991 1.00 98.56 157 GLU A CA 1
ATOM 1210 C C . GLU A 1 157 ? 0.482 -4.673 13.549 1.00 98.56 157 GLU A C 1
ATOM 1212 O O . GLU A 1 157 ? 1.651 -4.713 13.168 1.00 98.56 157 GLU A O 1
ATOM 1217 N N . ARG A 1 158 ? -0.540 -4.908 12.716 1.00 98.50 158 ARG A N 1
ATOM 1218 C CA . ARG A 1 158 ? -0.358 -5.314 11.315 1.00 98.50 158 ARG A CA 1
ATOM 1219 C C . ARG A 1 158 ? 0.344 -4.240 10.488 1.00 98.50 158 ARG A C 1
ATOM 1221 O O . ARG A 1 158 ? 1.304 -4.560 9.791 1.00 98.50 158 ARG A O 1
ATOM 1228 N N . VAL A 1 159 ? -0.086 -2.982 10.589 1.00 98.75 159 VAL A N 1
ATOM 1229 C CA . VAL A 1 159 ? 0.534 -1.867 9.851 1.00 98.75 159 VAL A CA 1
ATOM 1230 C C . VAL A 1 159 ? 1.976 -1.648 10.312 1.00 98.75 159 VAL A C 1
ATOM 1232 O O . VAL A 1 159 ? 2.885 -1.586 9.485 1.00 98.75 159 VAL A O 1
ATOM 1235 N N . LEU A 1 160 ? 2.222 -1.607 11.627 1.00 98.75 160 LEU A N 1
ATOM 1236 C CA . LEU A 1 160 ? 3.573 -1.421 12.164 1.00 98.75 160 LEU A CA 1
ATOM 1237 C C . LEU A 1 160 ? 4.510 -2.574 11.797 1.00 98.75 160 LEU A C 1
ATOM 1239 O O . LEU A 1 160 ? 5.691 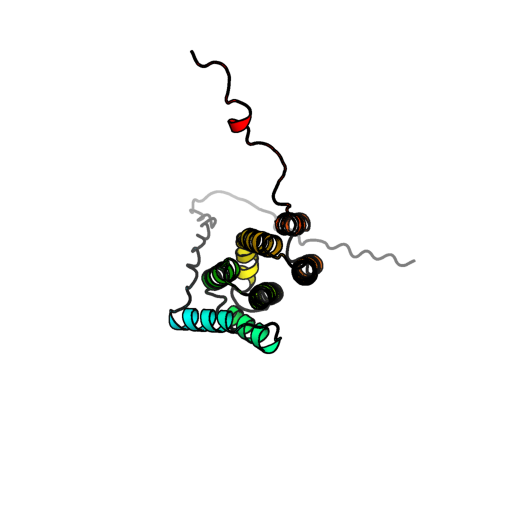-2.335 11.551 1.00 98.75 160 LEU A O 1
ATOM 1243 N N . LYS A 1 161 ? 3.993 -3.804 11.710 1.00 98.69 161 LYS A N 1
ATOM 1244 C CA . LYS A 1 161 ? 4.770 -4.960 11.264 1.00 98.69 161 LYS A CA 1
ATOM 1245 C C . LYS A 1 161 ? 5.179 -4.850 9.797 1.00 98.69 161 LYS A C 1
ATOM 1247 O O . LYS A 1 161 ? 6.327 -5.150 9.491 1.00 98.69 161 LYS A O 1
ATOM 1252 N N . VAL A 1 162 ? 4.302 -4.374 8.909 1.00 98.62 162 VAL A N 1
ATOM 1253 C CA . VAL A 1 162 ? 4.672 -4.101 7.506 1.00 98.62 162 VAL A CA 1
ATOM 1254 C C . VAL A 1 162 ? 5.763 -3.030 7.430 1.00 98.62 162 VAL A C 1
ATOM 1256 O O . VAL A 1 162 ? 6.780 -3.237 6.775 1.00 98.62 162 VAL A O 1
ATOM 1259 N N . LEU A 1 163 ? 5.614 -1.923 8.166 1.00 98.62 163 LEU A N 1
ATOM 1260 C CA . LEU A 1 163 ? 6.639 -0.872 8.211 1.00 98.62 163 LEU A CA 1
ATOM 1261 C C . LEU A 1 163 ? 7.973 -1.379 8.780 1.00 98.62 163 LEU A C 1
ATOM 1263 O O . LEU A 1 163 ? 9.036 -0.942 8.343 1.00 98.62 163 LEU A O 1
ATOM 1267 N N . GLN A 1 164 ? 7.935 -2.307 9.740 1.00 98.56 164 GLN A N 1
ATOM 1268 C CA . GLN A 1 164 ? 9.142 -2.955 10.246 1.00 98.56 164 GLN A CA 1
ATOM 1269 C C . GLN A 1 164 ? 9.822 -3.798 9.171 1.00 98.56 164 GLN A C 1
ATOM 1271 O O . GLN A 1 164 ? 11.017 -3.639 8.960 1.00 98.56 164 GLN A O 1
ATOM 1276 N N . VAL A 1 165 ? 9.060 -4.613 8.442 1.00 98.31 165 VAL A N 1
ATOM 1277 C CA . VAL A 1 165 ? 9.581 -5.412 7.326 1.00 98.31 165 VAL A CA 1
ATOM 1278 C C . VAL A 1 165 ? 10.248 -4.522 6.272 1.00 98.31 165 VAL A C 1
ATOM 1280 O O . VAL A 1 165 ? 11.326 -4.852 5.786 1.00 98.31 165 VAL A O 1
ATOM 1283 N N . TRP A 1 166 ? 9.667 -3.362 5.953 1.00 98.19 166 TRP A N 1
ATOM 1284 C CA . TRP A 1 166 ? 10.278 -2.424 5.004 1.00 98.19 166 TRP A CA 1
ATOM 1285 C C . TRP A 1 166 ? 11.602 -1.834 5.498 1.00 98.19 166 TRP A C 1
ATOM 1287 O O . TRP A 1 166 ? 12.503 -1.621 4.685 1.00 98.19 166 TRP A O 1
ATOM 1297 N N . ALA A 1 167 ? 11.732 -1.592 6.806 1.00 97.75 167 ALA A N 1
ATOM 1298 C CA . ALA A 1 167 ? 12.995 -1.178 7.412 1.00 97.75 167 ALA A CA 1
ATOM 1299 C C . ALA A 1 167 ? 14.030 -2.316 7.382 1.00 97.75 167 ALA A C 1
ATOM 1301 O O . ALA A 1 167 ? 15.158 -2.101 6.951 1.00 97.75 167 ALA A O 1
ATOM 1302 N N . ASP A 1 168 ? 13.630 -3.536 7.752 1.00 98.00 168 ASP A N 1
ATOM 1303 C CA . ASP A 1 168 ? 14.512 -4.712 7.798 1.00 98.00 168 ASP A CA 1
ATOM 1304 C C . ASP A 1 168 ? 15.043 -5.100 6.406 1.00 98.00 168 ASP A C 1
ATOM 1306 O O . ASP A 1 168 ? 16.158 -5.602 6.267 1.00 98.00 168 ASP A O 1
ATOM 1310 N N . TRP A 1 169 ? 14.251 -4.861 5.360 1.00 97.00 169 TRP A N 1
ATOM 1311 C CA . TRP A 1 169 ? 14.646 -5.059 3.964 1.00 97.00 169 TRP A CA 1
ATOM 1312 C C . TRP A 1 169 ? 15.387 -3.866 3.355 1.00 97.00 169 TRP A C 1
ATOM 1314 O O . TRP A 1 169 ? 15.763 -3.926 2.185 1.00 97.00 169 TRP A O 1
ATOM 1324 N N . PHE A 1 170 ? 15.593 -2.786 4.115 1.00 96.12 170 PHE A N 1
ATOM 1325 C CA . PHE A 1 170 ? 16.218 -1.547 3.644 1.00 96.12 170 PHE A CA 1
ATOM 1326 C C . PHE A 1 170 ? 15.536 -0.974 2.390 1.00 96.12 170 PHE A C 1
ATOM 1328 O O . PHE A 1 170 ? 16.181 -0.373 1.525 1.00 96.12 170 PHE A O 1
ATOM 1335 N N . LEU A 1 171 ? 14.212 -1.155 2.278 1.00 94.19 171 LEU A N 1
ATOM 1336 C CA . LEU A 1 171 ? 13.448 -0.674 1.127 1.00 94.19 171 LEU A CA 1
ATOM 1337 C C . LEU A 1 171 ? 13.436 0.850 1.063 1.00 94.19 171 LEU A C 1
ATOM 1339 O O . LEU A 1 171 ? 13.492 1.403 -0.030 1.00 94.19 171 LEU A O 1
ATOM 1343 N N . PHE A 1 172 ? 13.418 1.528 2.208 1.00 96.88 172 PHE A N 1
ATOM 1344 C CA . PHE A 1 172 ? 13.451 2.986 2.312 1.00 96.88 172 PHE A CA 1
ATOM 1345 C C . PHE A 1 172 ? 14.408 3.418 3.425 1.00 96.88 172 PHE A C 1
ATOM 1347 O O . PHE A 1 172 ? 14.824 2.605 4.247 1.00 96.88 172 PHE A O 1
ATOM 1354 N N . SER A 1 173 ? 14.761 4.705 3.454 1.00 97.81 173 SER A N 1
ATOM 1355 C CA . SER A 1 173 ? 15.596 5.247 4.533 1.00 97.81 173 SER A CA 1
ATOM 1356 C C . SER A 1 173 ? 14.889 5.174 5.890 1.00 97.81 173 SER A C 1
ATOM 1358 O O . SER A 1 173 ? 13.668 5.326 5.970 1.00 97.81 173 SER A O 1
ATOM 1360 N N . ASP A 1 174 ? 15.657 5.039 6.974 1.00 97.62 174 ASP A N 1
ATOM 1361 C CA . ASP A 1 174 ? 15.110 5.013 8.338 1.00 97.62 174 ASP A CA 1
ATOM 1362 C C . ASP A 1 174 ? 14.268 6.253 8.658 1.00 97.62 174 ASP A C 1
ATOM 1364 O O . ASP A 1 174 ? 13.225 6.151 9.309 1.00 97.62 174 ASP A O 1
ATOM 1368 N N . ALA A 1 175 ? 14.690 7.425 8.170 1.00 98.19 175 ALA A N 1
ATOM 1369 C CA . ALA A 1 175 ? 13.962 8.679 8.339 1.00 98.19 175 ALA A CA 1
ATOM 1370 C C . ALA A 1 175 ? 12.587 8.630 7.659 1.00 98.19 175 ALA A C 1
ATOM 1372 O O . ALA A 1 175 ? 11.588 9.018 8.264 1.00 98.19 175 ALA A O 1
ATOM 1373 N N . TYR A 1 176 ? 12.525 8.097 6.436 1.00 98.50 176 TYR A N 1
ATOM 1374 C CA . TYR A 1 176 ? 11.274 7.940 5.703 1.00 98.50 176 TYR A CA 1
ATOM 1375 C C . TYR A 1 176 ? 10.328 6.972 6.423 1.00 98.50 176 TYR A C 1
ATOM 1377 O O . TYR A 1 176 ? 9.209 7.354 6.756 1.00 98.50 176 TYR A O 1
ATOM 1385 N N . VAL A 1 177 ? 10.785 5.760 6.775 1.00 98.50 177 VAL A N 1
ATOM 1386 C CA . VAL A 1 177 ? 9.934 4.779 7.481 1.00 98.50 177 VAL A CA 1
ATOM 1387 C C . VAL A 1 177 ? 9.498 5.303 8.858 1.00 98.50 177 VAL A C 1
ATOM 1389 O O . VAL A 1 177 ? 8.372 5.062 9.294 1.00 98.50 177 VAL A O 1
ATOM 1392 N N . SER A 1 178 ? 10.353 6.056 9.555 1.00 98.25 178 SER A N 1
ATOM 1393 C CA . SER A 1 178 ? 9.984 6.724 10.811 1.00 98.25 178 SER A CA 1
ATOM 1394 C C . SER A 1 178 ? 8.901 7.785 10.602 1.00 98.25 178 SER A C 1
ATOM 1396 O O . SER A 1 178 ? 7.954 7.845 11.387 1.00 98.25 178 SER A O 1
ATOM 1398 N N . GLY A 1 179 ? 8.986 8.563 9.519 1.00 98.56 179 GLY A N 1
ATOM 1399 C CA . GLY A 1 179 ? 7.941 9.497 9.101 1.00 98.56 179 GLY A CA 1
ATOM 1400 C C . GLY A 1 179 ? 6.605 8.798 8.845 1.00 98.56 179 GLY A C 1
ATOM 1401 O O . GLY A 1 179 ? 5.582 9.236 9.360 1.00 98.56 179 GLY A O 1
ATOM 1402 N N . LEU A 1 180 ? 6.612 7.652 8.158 1.00 98.69 180 LEU A N 1
ATOM 1403 C CA . LEU A 1 180 ? 5.403 6.850 7.930 1.00 98.69 180 LEU A CA 1
ATOM 1404 C C . LEU A 1 180 ? 4.766 6.355 9.232 1.00 98.69 180 LEU A C 1
ATOM 1406 O O . LEU A 1 180 ? 3.549 6.449 9.400 1.00 98.69 180 LEU A O 1
ATOM 1410 N N . ARG A 1 181 ? 5.581 5.863 10.178 1.00 98.50 181 ARG A N 1
ATOM 1411 C CA . ARG A 1 181 ? 5.099 5.465 11.512 1.00 98.50 181 ARG A CA 1
ATOM 1412 C C . ARG A 1 181 ? 4.462 6.649 12.239 1.00 98.50 181 ARG A C 1
ATOM 1414 O O . ARG A 1 181 ? 3.408 6.483 12.850 1.00 98.50 181 ARG A O 1
ATOM 1421 N N . ALA A 1 182 ? 5.078 7.829 12.160 1.00 98.19 182 ALA A N 1
ATOM 1422 C CA . ALA A 1 182 ? 4.551 9.045 12.768 1.00 98.19 182 ALA A CA 1
ATOM 1423 C C . ALA A 1 182 ? 3.223 9.478 12.129 1.00 98.19 182 ALA A C 1
ATOM 1425 O O . ALA A 1 182 ? 2.291 9.795 12.862 1.00 98.19 182 ALA A O 1
ATOM 1426 N N . THR A 1 183 ? 3.104 9.428 10.797 1.00 98.19 183 THR A N 1
ATOM 1427 C CA . THR A 1 183 ? 1.850 9.689 10.070 1.00 98.19 183 THR A CA 1
ATOM 1428 C C . THR A 1 183 ? 0.751 8.724 10.508 1.00 98.19 183 THR A C 1
ATOM 1430 O O . THR A 1 183 ? -0.324 9.161 10.914 1.00 98.19 183 THR A O 1
ATOM 1433 N N . PHE A 1 184 ? 1.031 7.418 10.522 1.00 98.44 184 PHE A N 1
ATOM 1434 C CA . PHE A 1 184 ? 0.050 6.404 10.908 1.00 98.44 184 PHE A CA 1
ATOM 1435 C C . PHE A 1 184 ? -0.420 6.542 12.366 1.00 98.44 184 PHE A C 1
ATOM 1437 O O . PHE A 1 184 ? -1.607 6.395 12.653 1.00 98.44 184 PHE A O 1
ATOM 1444 N N . LEU A 1 185 ? 0.488 6.848 13.297 1.00 97.56 185 LEU A N 1
ATOM 1445 C CA . LEU A 1 185 ? 0.186 6.962 14.731 1.00 97.56 185 LEU A CA 1
ATOM 1446 C C . LEU A 1 185 ? -0.205 8.377 15.170 1.00 97.56 185 LEU A C 1
ATOM 1448 O O . LEU A 1 185 ? -0.378 8.621 16.366 1.00 97.56 185 LEU A O 1
ATOM 1452 N N . ARG A 1 186 ? -0.328 9.320 14.233 1.00 95.62 186 ARG A N 1
ATOM 1453 C CA . ARG A 1 186 ? -0.592 10.718 14.555 1.00 95.62 186 ARG A CA 1
ATOM 1454 C C . ARG A 1 186 ? -1.914 10.856 15.308 1.00 95.62 186 ARG A C 1
ATOM 1456 O O . ARG A 1 186 ? -2.975 10.464 14.820 1.00 95.62 186 ARG A O 1
ATOM 1463 N N . SER A 1 187 ? -1.851 11.457 16.493 1.00 86.88 187 SER A N 1
ATOM 1464 C CA . SER A 1 187 ? -3.039 11.810 17.266 1.00 86.88 187 SER A CA 1
ATOM 1465 C C . SER A 1 187 ? -3.803 12.941 16.583 1.00 86.88 187 SER A C 1
ATOM 1467 O O . SER A 1 187 ? -3.227 13.942 16.159 1.00 86.88 187 SER A O 1
ATOM 1469 N N . GLY A 1 188 ? -5.125 12.810 16.531 1.00 67.75 188 GLY A N 1
ATOM 1470 C CA . GLY A 1 188 ? -6.041 13.827 16.028 1.00 67.75 188 GLY A CA 1
ATOM 1471 C C . GLY A 1 188 ? -6.264 14.993 16.979 1.00 67.75 188 GLY A C 1
ATOM 1472 O O . GLY A 1 188 ? -7.382 15.152 17.447 1.00 67.75 188 GLY A O 1
ATOM 1473 N N . ASN A 1 189 ? -5.193 15.700 17.334 1.00 55.25 189 ASN A N 1
ATOM 1474 C CA . ASN A 1 189 ? -5.147 17.055 17.890 1.00 55.25 189 ASN A CA 1
ATOM 1475 C C . ASN A 1 189 ? -3.757 17.245 18.508 1.00 55.25 189 ASN A C 1
ATOM 1477 O O . ASN A 1 189 ? -3.510 16.844 19.644 1.00 55.25 189 ASN A O 1
ATOM 1481 N N . SER A 1 190 ? -2.866 17.941 17.805 1.00 50.84 190 SER A N 1
ATOM 1482 C CA . SER A 1 190 ? -2.082 18.936 18.530 1.00 50.84 190 SER A CA 1
ATOM 1483 C C . SER A 1 190 ? -3.091 20.031 18.851 1.00 50.84 190 SER A C 1
ATOM 1485 O O . SER A 1 190 ? -3.642 20.615 17.923 1.0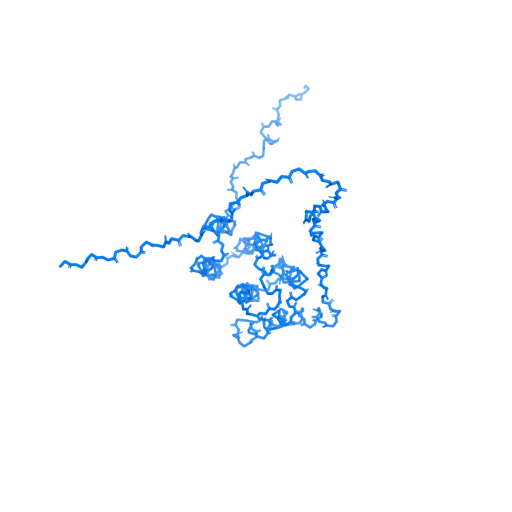0 50.84 190 SER A O 1
ATOM 1487 N N . GLY A 1 191 ? -3.437 20.223 20.124 1.00 51.00 191 GLY A N 1
ATOM 1488 C CA . GLY A 1 191 ? -4.412 21.215 20.598 1.00 51.00 191 GLY A CA 1
ATOM 1489 C C . GLY A 1 191 ? -3.987 22.670 20.367 1.00 51.00 191 GLY A C 1
ATOM 1490 O O . GLY A 1 191 ? -4.199 23.519 21.226 1.00 51.00 191 GLY A O 1
ATOM 1491 N N . VAL A 1 192 ? -3.357 22.965 19.233 1.00 54.69 192 VAL A N 1
ATOM 1492 C CA . VAL A 1 192 ? -3.064 24.315 18.789 1.00 54.69 192 VAL A CA 1
ATOM 1493 C C . VAL A 1 192 ? -4.354 24.852 18.199 1.00 54.69 192 VAL A C 1
ATOM 1495 O O . VAL A 1 192 ? -4.769 24.474 17.103 1.00 54.69 192 VAL A O 1
ATOM 1498 N N . ILE A 1 193 ? -5.002 25.721 18.967 1.00 59.62 193 ILE A N 1
ATOM 1499 C CA . ILE A 1 193 ? -6.060 26.583 18.456 1.00 59.62 193 ILE A CA 1
ATOM 1500 C C . ILE A 1 193 ? -5.509 27.278 17.197 1.00 59.62 193 ILE A C 1
ATOM 1502 O O . ILE A 1 193 ? -4.437 27.886 17.279 1.00 59.62 193 ILE A O 1
ATOM 1506 N N . PRO A 1 194 ? -6.181 27.179 16.032 1.00 56.84 194 PRO A N 1
ATOM 1507 C CA . PRO A 1 194 ? -5.769 27.895 14.831 1.00 56.84 194 PRO A CA 1
ATOM 1508 C C . PRO A 1 194 ? -5.554 29.371 15.170 1.00 56.84 194 PRO A C 1
ATOM 1510 O O . PRO A 1 194 ? -6.401 29.966 15.830 1.00 56.84 194 PRO A O 1
ATOM 1513 N N . PHE A 1 195 ? -4.449 29.980 14.726 1.00 54.19 195 PHE A N 1
ATOM 1514 C CA . PHE A 1 195 ? -4.113 31.377 15.060 1.00 54.19 195 PHE A CA 1
ATOM 1515 C C . PHE A 1 195 ? -5.265 32.363 14.784 1.00 54.19 195 PHE A C 1
ATOM 1517 O O . PHE A 1 195 ? -5.421 33.354 15.494 1.00 54.19 195 PHE A O 1
ATOM 1524 N N . HIS A 1 196 ? -6.129 32.051 13.815 1.00 55.88 196 HIS A N 1
ATOM 1525 C CA . HIS A 1 196 ? -7.330 32.824 13.496 1.00 55.88 196 HIS A CA 1
ATOM 1526 C C . HIS A 1 196 ? -8.400 32.834 14.600 1.00 55.88 196 HIS A C 1
ATOM 1528 O O . HIS A 1 196 ? -9.166 33.787 14.678 1.00 55.88 196 HIS A O 1
ATOM 1534 N N . SER A 1 197 ? -8.440 31.830 15.476 1.00 56.28 197 SER A N 1
ATOM 1535 C CA . SER A 1 197 ? -9.343 31.783 16.634 1.00 56.28 197 SER A CA 1
ATOM 1536 C C . SER A 1 197 ? -8.778 32.485 17.875 1.00 56.28 197 SER A C 1
ATOM 1538 O O . SER A 1 197 ? -9.516 32.701 18.826 1.00 56.28 197 SER A O 1
ATOM 1540 N N . ILE A 1 198 ? -7.493 32.859 17.882 1.00 56.72 198 ILE A N 1
ATOM 1541 C CA . ILE A 1 198 ? -6.854 33.584 18.998 1.00 56.72 198 ILE A CA 1
ATOM 1542 C C . ILE A 1 198 ? -7.027 35.108 18.834 1.00 56.72 198 ILE A C 1
ATOM 1544 O O . ILE A 1 198 ? -6.919 35.853 19.802 1.00 56.72 198 ILE A O 1
ATOM 1548 N N . CYS A 1 199 ? -7.325 35.582 17.619 1.00 59.38 199 CYS A N 1
ATOM 1549 C CA . CYS A 1 199 ? -7.299 37.006 17.273 1.00 59.38 199 CYS A CA 1
ATOM 1550 C C . CYS A 1 199 ? -8.675 37.608 16.926 1.00 59.38 199 CYS A C 1
ATOM 1552 O O . CYS A 1 199 ? -8.744 38.610 16.217 1.00 59.38 199 CYS A O 1
ATOM 1554 N N . GLY A 1 200 ? -9.767 37.007 17.400 1.00 57.06 200 GLY A N 1
ATOM 1555 C CA . GLY A 1 200 ? -11.133 37.470 17.146 1.00 57.06 200 GLY A CA 1
ATOM 1556 C C . GLY A 1 200 ? -11.875 37.800 18.432 1.00 57.06 200 GLY A C 1
ATOM 1557 O O . GLY A 1 200 ? -12.679 36.992 18.868 1.00 57.06 200 GLY A O 1
ATOM 1558 N N . ASP A 1 201 ? -11.530 38.929 19.054 1.00 55.16 201 ASP A N 1
ATOM 1559 C CA . ASP A 1 201 ? -12.477 39.859 19.691 1.00 55.16 201 ASP A CA 1
ATOM 1560 C C . ASP A 1 201 ? -11.699 40.986 20.381 1.00 55.16 201 ASP A C 1
ATOM 1562 O O . ASP A 1 201 ? -11.388 40.956 21.571 1.00 55.16 201 ASP A O 1
ATOM 1566 N N . ALA A 1 202 ? -11.384 42.019 19.603 1.00 51.06 202 ALA A N 1
ATOM 1567 C CA . ALA A 1 202 ? -11.139 43.346 20.138 1.00 51.06 202 ALA A CA 1
ATOM 1568 C C . ALA A 1 202 ? -12.068 44.326 19.412 1.00 51.06 202 ALA A C 1
ATOM 1570 O O . ALA A 1 202 ? -11.842 44.700 18.264 1.00 51.06 202 ALA A O 1
ATOM 1571 N N . THR A 1 203 ? -13.113 44.705 20.151 1.00 47.88 203 THR A N 1
ATOM 1572 C CA . THR A 1 203 ? -13.936 45.917 20.026 1.00 47.88 203 THR A CA 1
ATOM 1573 C C . THR A 1 203 ? -14.878 46.019 18.824 1.00 47.88 203 THR A C 1
ATOM 1575 O O . THR A 1 203 ? -14.549 46.589 17.787 1.00 47.88 203 THR A O 1
ATOM 1578 N N . GLY A 1 204 ? -16.112 45.552 19.040 1.00 51.66 204 GLY A N 1
ATOM 1579 C CA . GLY A 1 204 ? -17.302 46.146 18.440 1.00 51.66 204 GLY A CA 1
ATOM 1580 C C . GLY A 1 204 ? -17.724 47.406 19.207 1.00 51.66 204 GLY A C 1
ATOM 1581 O O . GLY A 1 204 ? -17.774 47.376 20.433 1.00 51.66 204 GLY A O 1
ATOM 1582 N N . ASN A 1 205 ? -17.959 48.464 18.424 1.00 41.31 205 ASN A N 1
ATOM 1583 C CA . ASN A 1 205 ? -18.861 49.618 18.578 1.00 41.31 205 ASN A CA 1
ATOM 1584 C C . ASN A 1 205 ? -19.144 50.203 19.974 1.00 41.31 205 ASN A C 1
ATOM 1586 O O . ASN A 1 205 ? -19.885 49.565 20.752 1.00 41.31 205 ASN A O 1
#

InterPro domains:
  IPR006569 CID domain [PF04818] (50-178)
  IPR006569 CID domain [PS51391] (43-188)
  IPR006569 CID domain [SM00582] (50-185)
  IPR008942 ENTH/VHS [G3DSA:1.25.40.90] (44-190)
  IPR008942 ENTH/VHS [SSF48464] (46-185)
  IPR051485 SR-related and CTD-associated factor [PTHR23140] (1-202)

Secondary structure (DSSP, 8-state):
---------PPPPPPP------------S----------PPPPPHHHHHHHHHHHHH--S-HHHHHHHHHHHHHTGGGHHHHHHHHHHHHH-TTS-HHHHHHHHHHHHHHHHHTTSSSTTTTHHHHHHHHHHHHHHHHHHHHHHH---HHHHHHHHHHHHHHHHHHHHTT-S-HHHHHHHHHHHT--S------HHHHS--S---

pLDDT: mean 84.39, std 21.33, range [34.56, 98.88]

Organism: NCBI:txid325984

Radius of gyration: 26.36 Å; chains: 1; bounding box: 72×67×60 Å